Protein AF-A0A2A6B3I2-F1 (afdb_monomer_lite)

pLDDT: mean 70.68, std 16.68, range [32.5, 93.75]

Sequence (225 aa):
MNSSELSPRVFAAIVSFHHIGGAILLSLNLLVCFLIIFVHDARGKVYRKYLLSLQVSSMLMDILSNTYTPILLVNCRIIFSDSWLARYVEISVFGASVIILFLAVSNTLFLTVSNAYFACVYYRRSTVPIIVAWVKFKASYMFLRGSIPLIIGGGVSVVSSILMTVVSLHTGAHSLTILACSPSYRKAIQQFIPRMVNRIHLRFSGARVAQRKSIALFTHSIIQK

Structure (mmCIF, N/CA/C/O backbone):
data_AF-A0A2A6B3I2-F1
#
_entry.id   AF-A0A2A6B3I2-F1
#
loop_
_atom_site.group_PDB
_atom_site.id
_atom_site.type_symbol
_atom_site.label_atom_id
_atom_site.label_alt_id
_atom_site.label_comp_id
_atom_site.label_asym_id
_atom_site.label_entity_id
_atom_site.label_seq_id
_atom_site.pdbx_PDB_ins_code
_atom_site.Cartn_x
_atom_site.Cartn_y
_atom_site.Cartn_z
_atom_site.occupancy
_atom_site.B_iso_or_equiv
_atom_site.auth_seq_id
_atom_site.auth_comp_id
_atom_site.auth_asym_id
_atom_site.auth_atom_id
_atom_site.pdbx_PDB_model_num
ATOM 1 N N . MET A 1 1 ? 27.037 -3.342 -32.759 1.00 40.72 1 MET A N 1
ATOM 2 C CA . MET A 1 1 ? 25.636 -3.242 -32.299 1.00 40.72 1 MET A CA 1
ATOM 3 C C . MET A 1 1 ? 25.648 -3.399 -30.792 1.00 40.72 1 MET A C 1
ATOM 5 O O . MET A 1 1 ? 25.929 -4.490 -30.321 1.00 40.72 1 MET A O 1
ATOM 9 N N . ASN A 1 2 ? 25.446 -2.309 -30.050 1.00 50.28 2 ASN A N 1
ATOM 10 C CA . ASN A 1 2 ? 25.261 -2.381 -28.601 1.00 50.28 2 ASN A CA 1
ATOM 11 C C . ASN A 1 2 ? 23.822 -2.833 -28.373 1.00 50.28 2 ASN A C 1
ATOM 13 O O . ASN A 1 2 ? 22.902 -2.116 -28.764 1.00 50.28 2 ASN A O 1
ATOM 17 N N . SER A 1 3 ? 23.628 -4.036 -27.835 1.00 54.44 3 SER A N 1
ATOM 18 C CA . SER A 1 3 ? 22.294 -4.523 -27.507 1.00 54.44 3 SER A CA 1
ATOM 19 C C . SER A 1 3 ? 21.657 -3.570 -26.496 1.00 54.44 3 SER A C 1
ATOM 21 O O . SER A 1 3 ? 22.215 -3.278 -25.442 1.00 54.44 3 SER A O 1
ATOM 23 N N . SER A 1 4 ? 20.474 -3.067 -26.830 1.00 61.25 4 SER A N 1
ATOM 24 C CA . SER A 1 4 ? 19.610 -2.237 -25.982 1.00 61.25 4 SER A CA 1
ATOM 25 C C . SER A 1 4 ? 18.944 -3.041 -24.853 1.00 61.25 4 SER A C 1
ATOM 27 O O . SER A 1 4 ? 17.951 -2.610 -24.267 1.00 61.25 4 SER A O 1
ATOM 29 N N . GLU A 1 5 ? 19.480 -4.222 -24.541 1.00 72.19 5 GLU A N 1
ATOM 30 C CA . GLU A 1 5 ? 18.938 -5.111 -23.528 1.00 72.19 5 GLU A CA 1
ATOM 31 C C . GLU A 1 5 ? 19.255 -4.580 -22.129 1.00 72.19 5 GLU A C 1
ATOM 33 O O . GLU A 1 5 ? 20.390 -4.234 -21.791 1.00 72.19 5 GLU A O 1
ATOM 38 N N . LEU A 1 6 ? 18.220 -4.512 -21.293 1.00 66.62 6 LEU A N 1
ATOM 39 C CA . LEU A 1 6 ? 18.360 -4.132 -19.898 1.00 66.62 6 LEU A CA 1
ATOM 40 C C . LEU A 1 6 ? 19.234 -5.167 -19.179 1.00 66.62 6 LEU A C 1
ATOM 42 O O . LEU A 1 6 ? 18.980 -6.367 -19.259 1.00 66.62 6 LEU A O 1
ATOM 46 N N . SER A 1 7 ? 20.231 -4.698 -18.427 1.00 81.00 7 SER A N 1
ATOM 47 C CA . SER A 1 7 ? 21.063 -5.565 -17.586 1.00 81.00 7 SER A CA 1
ATOM 48 C C . SER A 1 7 ? 20.187 -6.506 -16.736 1.00 81.00 7 SER A C 1
ATOM 50 O O . SER A 1 7 ? 19.297 -6.018 -16.026 1.00 81.00 7 SER A O 1
ATOM 52 N N . PRO A 1 8 ? 20.457 -7.829 -16.719 1.00 82.56 8 PRO A N 1
ATOM 53 C CA . PRO A 1 8 ? 19.695 -8.794 -15.921 1.00 82.56 8 PRO A CA 1
ATOM 54 C C . PRO A 1 8 ? 19.602 -8.416 -14.437 1.00 82.56 8 PRO A C 1
ATOM 56 O O . PRO A 1 8 ? 18.602 -8.692 -13.776 1.00 82.56 8 PRO A O 1
ATOM 59 N N . ARG A 1 9 ? 20.626 -7.726 -13.912 1.00 80.06 9 ARG A N 1
ATOM 60 C CA . ARG A 1 9 ? 20.642 -7.225 -12.530 1.00 80.06 9 ARG A CA 1
ATOM 61 C C . ARG A 1 9 ? 19.596 -6.137 -12.298 1.00 80.06 9 ARG A C 1
ATOM 63 O O . ARG A 1 9 ? 18.929 -6.149 -11.269 1.00 80.06 9 ARG A O 1
ATOM 70 N N . VAL A 1 10 ? 19.445 -5.212 -13.247 1.00 75.62 10 VAL A N 1
ATOM 71 C CA . VAL A 1 10 ? 18.456 -4.127 -13.159 1.00 75.62 10 VAL A CA 1
ATOM 72 C C . VAL A 1 10 ? 17.045 -4.700 -13.262 1.00 75.62 10 VAL A C 1
ATOM 74 O O . VAL A 1 10 ? 16.181 -4.335 -12.469 1.00 75.62 10 VAL A O 1
ATOM 77 N N . PHE A 1 11 ? 16.829 -5.663 -14.161 1.00 78.12 11 PHE A N 1
ATOM 78 C CA . PHE A 1 11 ? 15.554 -6.372 -14.268 1.00 78.12 11 PHE A CA 1
ATOM 79 C C . PHE A 1 11 ? 15.173 -7.075 -12.956 1.00 78.12 11 PHE A C 1
ATOM 81 O O . PHE A 1 11 ? 14.082 -6.856 -12.427 1.00 78.12 11 PHE A O 1
ATOM 88 N N . ALA A 1 12 ? 16.092 -7.856 -12.377 1.00 79.62 12 ALA A N 1
ATOM 89 C CA . ALA A 1 12 ? 15.865 -8.541 -11.105 1.00 79.62 12 ALA A CA 1
ATOM 90 C C . ALA A 1 12 ? 15.573 -7.564 -9.952 1.00 79.62 12 ALA A C 1
ATOM 92 O O . ALA A 1 12 ? 14.716 -7.843 -9.109 1.00 79.62 12 ALA A O 1
ATOM 93 N N . ALA A 1 13 ? 16.240 -6.405 -9.927 1.00 74.38 13 ALA A N 1
ATOM 94 C CA . ALA A 1 13 ? 15.991 -5.361 -8.936 1.00 74.38 13 ALA A CA 1
ATOM 95 C C . ALA A 1 13 ? 14.584 -4.753 -9.070 1.00 74.38 13 ALA A C 1
ATOM 97 O O . ALA A 1 13 ? 13.894 -4.611 -8.062 1.00 74.38 13 ALA A O 1
ATOM 98 N N . ILE A 1 14 ? 14.131 -4.455 -10.294 1.00 74.44 14 ILE A N 1
ATOM 99 C CA . ILE A 1 14 ? 12.780 -3.930 -10.559 1.00 74.44 14 ILE A CA 1
ATOM 100 C C . ILE A 1 14 ? 11.713 -4.941 -10.125 1.00 74.44 14 ILE A C 1
ATOM 102 O O . ILE A 1 14 ? 10.771 -4.586 -9.416 1.00 74.44 14 ILE A O 1
ATOM 106 N N . VAL A 1 15 ? 11.881 -6.213 -10.496 1.00 78.31 15 VAL A N 1
ATOM 107 C CA . VAL A 1 15 ? 10.961 -7.295 -10.111 1.00 78.31 15 VAL A CA 1
ATOM 108 C C . VAL A 1 15 ? 10.909 -7.452 -8.588 1.00 78.31 15 VAL A C 1
ATOM 110 O O . VAL A 1 15 ? 9.825 -7.496 -8.005 1.00 78.31 15 VAL A O 1
ATOM 113 N N . SER A 1 16 ? 12.067 -7.461 -7.924 1.00 78.38 16 SER A N 1
ATOM 114 C CA . SER A 1 16 ? 12.148 -7.565 -6.461 1.00 78.38 16 SER A CA 1
ATOM 115 C C . SER A 1 16 ? 11.493 -6.371 -5.766 1.00 78.38 16 SER A C 1
ATOM 117 O O . SER A 1 16 ? 10.746 -6.555 -4.806 1.00 78.38 16 SER A O 1
ATOM 119 N N . PHE A 1 17 ? 11.721 -5.154 -6.269 1.00 77.31 17 PHE A N 1
ATOM 120 C CA . PHE A 1 17 ? 11.098 -3.938 -5.751 1.00 77.31 17 PHE A CA 1
ATOM 121 C C . PHE A 1 17 ? 9.569 -4.004 -5.842 1.00 77.31 17 PHE A C 1
ATOM 123 O O . PHE A 1 17 ? 8.892 -3.741 -4.848 1.00 77.31 17 PHE A O 1
ATOM 130 N N . HIS A 1 18 ? 9.020 -4.423 -6.988 1.00 76.69 18 HIS A N 1
ATOM 131 C CA . HIS A 1 18 ? 7.573 -4.573 -7.158 1.00 76.69 18 HIS A CA 1
ATOM 132 C C . HIS A 1 18 ? 6.979 -5.638 -6.232 1.00 76.69 18 HIS A C 1
ATOM 134 O O . HIS A 1 18 ? 5.952 -5.387 -5.604 1.00 76.69 18 HIS A O 1
ATOM 140 N N . HIS A 1 19 ? 7.627 -6.796 -6.080 1.00 81.94 19 HIS A N 1
ATOM 141 C CA . HIS A 1 19 ? 7.134 -7.838 -5.176 1.00 81.94 19 HIS A CA 1
ATOM 142 C C . HIS A 1 19 ? 7.162 -7.407 -3.709 1.00 81.94 19 HIS A C 1
ATOM 144 O O . HIS A 1 19 ? 6.168 -7.577 -3.005 1.00 81.94 19 HIS A O 1
ATOM 150 N N . ILE A 1 20 ? 8.274 -6.830 -3.246 1.00 81.62 20 ILE A N 1
ATOM 151 C CA . ILE A 1 20 ? 8.419 -6.396 -1.851 1.00 81.62 20 ILE A CA 1
ATOM 152 C C . ILE A 1 20 ? 7.471 -5.226 -1.564 1.00 81.62 20 ILE A C 1
ATOM 154 O O . ILE A 1 20 ? 6.722 -5.269 -0.588 1.00 81.62 20 ILE A O 1
ATOM 158 N N . GLY A 1 21 ? 7.459 -4.204 -2.425 1.00 80.25 21 GLY A N 1
ATOM 159 C CA . GLY A 1 21 ? 6.590 -3.036 -2.281 1.00 80.25 21 GLY A CA 1
ATOM 160 C C . GLY A 1 21 ? 5.108 -3.407 -2.326 1.00 80.25 21 GLY A C 1
ATOM 161 O O . GLY A 1 21 ? 4.351 -3.030 -1.430 1.00 80.25 21 GLY A O 1
ATOM 162 N N . GLY A 1 22 ? 4.709 -4.219 -3.308 1.00 81.81 22 GLY A N 1
ATOM 163 C CA . GLY A 1 22 ? 3.345 -4.727 -3.432 1.00 81.81 22 GLY A CA 1
ATOM 164 C C . GLY A 1 22 ? 2.914 -5.547 -2.214 1.00 81.81 22 GLY A C 1
ATOM 165 O O . GLY A 1 22 ? 1.826 -5.329 -1.684 1.00 81.81 22 GLY A O 1
ATOM 166 N N . ALA A 1 23 ? 3.778 -6.429 -1.697 1.00 84.44 23 ALA A N 1
ATOM 167 C CA . ALA A 1 23 ? 3.482 -7.228 -0.506 1.00 84.44 23 ALA A CA 1
ATOM 168 C C . ALA A 1 23 ? 3.314 -6.371 0.761 1.00 84.44 23 ALA A C 1
ATOM 170 O O . ALA A 1 23 ? 2.399 -6.614 1.555 1.00 84.44 23 ALA A O 1
ATOM 171 N N . ILE A 1 24 ? 4.163 -5.354 0.951 1.00 82.12 24 ILE A N 1
ATOM 172 C CA . ILE A 1 24 ? 4.064 -4.422 2.085 1.00 82.12 24 ILE A CA 1
ATOM 173 C C . ILE A 1 24 ? 2.746 -3.643 2.021 1.00 82.12 24 ILE A C 1
ATOM 175 O O . ILE A 1 24 ? 2.021 -3.576 3.016 1.00 82.12 24 ILE A O 1
ATOM 179 N N . LEU A 1 25 ? 2.409 -3.082 0.857 1.00 82.69 25 LEU A N 1
ATOM 180 C CA . LEU A 1 25 ? 1.197 -2.280 0.680 1.00 82.69 25 LEU A CA 1
ATOM 181 C C . LEU A 1 25 ? -0.069 -3.128 0.811 1.00 82.69 25 LEU A C 1
ATOM 183 O O . LEU A 1 25 ? -0.988 -2.742 1.533 1.00 82.69 25 LEU A O 1
ATOM 187 N N . LEU A 1 26 ? -0.084 -4.335 0.239 1.00 85.88 26 LEU A N 1
ATOM 188 C CA . LEU A 1 26 ? -1.167 -5.297 0.437 1.00 85.88 26 LEU A CA 1
ATOM 189 C C . LEU A 1 26 ? -1.357 -5.632 1.923 1.00 85.88 26 LEU A C 1
ATOM 191 O O . LEU A 1 26 ? -2.486 -5.636 2.413 1.00 85.88 26 LEU A O 1
ATOM 195 N N . SER A 1 27 ? -0.264 -5.857 2.657 1.00 86.75 27 SER A N 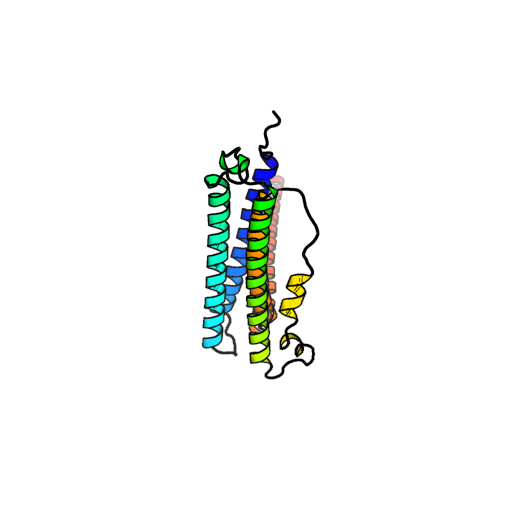1
ATOM 196 C CA . SER A 1 27 ? -0.307 -6.147 4.097 1.00 86.75 27 SER A CA 1
ATOM 197 C C . SER A 1 27 ? -0.877 -4.978 4.905 1.00 86.75 27 SER A C 1
ATOM 199 O O . SER A 1 27 ? -1.709 -5.183 5.791 1.00 86.75 27 SER A O 1
ATOM 201 N N . LEU A 1 28 ? -0.480 -3.742 4.582 1.00 85.38 28 LEU A N 1
ATOM 202 C CA . LEU A 1 28 ? -1.035 -2.534 5.198 1.00 85.38 28 LEU A CA 1
ATOM 203 C C . LEU A 1 28 ? -2.528 -2.384 4.896 1.00 85.38 28 LEU A C 1
ATOM 205 O O . LEU A 1 28 ? -3.314 -2.120 5.806 1.00 85.38 28 LEU A O 1
ATOM 209 N N . ASN A 1 29 ? -2.940 -2.601 3.648 1.00 86.56 29 ASN A N 1
ATOM 210 C CA . ASN A 1 29 ? -4.343 -2.510 3.270 1.00 86.56 29 ASN A CA 1
ATOM 211 C C . ASN A 1 29 ? -5.204 -3.583 3.948 1.00 86.56 29 ASN A C 1
ATOM 213 O O . ASN A 1 29 ? -6.309 -3.279 4.400 1.00 86.56 29 ASN A O 1
ATOM 217 N N . LEU A 1 30 ? -4.694 -4.813 4.066 1.00 91.44 30 LEU A N 1
ATOM 218 C CA . LEU A 1 30 ? -5.339 -5.890 4.817 1.00 91.44 30 LEU A CA 1
ATOM 219 C C . LEU A 1 30 ? -5.495 -5.515 6.290 1.00 91.44 30 LEU A C 1
ATOM 221 O O . LEU A 1 30 ? -6.574 -5.685 6.854 1.00 91.44 30 LEU A O 1
ATOM 225 N N . LEU A 1 31 ? -4.453 -4.952 6.906 1.00 89.88 31 LEU A N 1
ATOM 226 C CA . LEU A 1 31 ? -4.510 -4.480 8.286 1.00 89.88 31 LEU A CA 1
ATOM 227 C C . LEU A 1 31 ? -5.593 -3.408 8.473 1.00 89.88 31 LEU A C 1
ATOM 229 O O . LEU A 1 31 ? -6.380 -3.497 9.415 1.00 89.88 31 LEU A O 1
ATOM 233 N N . VAL A 1 32 ? -5.669 -2.417 7.578 1.00 89.94 32 VAL A N 1
ATOM 234 C CA . VAL A 1 32 ? -6.723 -1.389 7.621 1.00 89.94 32 VAL A CA 1
ATOM 235 C C . VAL A 1 32 ? -8.105 -2.014 7.450 1.00 89.94 32 VAL A C 1
ATOM 237 O O . VAL A 1 32 ? -9.017 -1.681 8.206 1.00 89.94 32 VAL A O 1
ATOM 240 N N . CYS A 1 33 ? -8.257 -2.965 6.529 1.00 93.06 33 CYS A N 1
ATOM 241 C CA . CYS A 1 33 ? -9.501 -3.702 6.326 1.00 93.06 33 CYS A CA 1
ATOM 242 C C . CYS A 1 33 ? -9.936 -4.437 7.608 1.00 93.06 33 CYS A C 1
ATOM 244 O O . CYS A 1 33 ? -11.064 -4.265 8.078 1.00 93.06 33 CYS A O 1
ATOM 246 N N . PHE A 1 34 ? -9.017 -5.158 8.256 1.00 92.44 34 PHE A N 1
ATOM 247 C CA . PHE A 1 34 ? -9.275 -5.818 9.536 1.00 92.44 34 PHE A CA 1
ATOM 248 C C . PHE A 1 34 ? -9.642 -4.832 10.644 1.00 92.44 34 PHE A C 1
ATOM 250 O O . PHE A 1 34 ? -10.574 -5.090 11.405 1.00 92.44 34 PHE A O 1
ATOM 257 N N . LEU A 1 35 ? -8.967 -3.683 10.726 1.00 90.88 35 LEU A N 1
ATOM 258 C CA . LEU A 1 35 ? -9.312 -2.642 11.693 1.00 90.88 35 LEU A CA 1
ATOM 259 C C . LEU A 1 35 ? -10.723 -2.097 11.449 1.00 90.88 35 LEU A C 1
ATOM 261 O O . LEU A 1 35 ? -11.482 -1.952 12.403 1.00 90.88 35 LEU A O 1
ATOM 265 N N . ILE A 1 36 ? -11.114 -1.869 10.192 1.00 91.44 36 ILE A N 1
ATOM 266 C CA . ILE A 1 36 ? -12.471 -1.427 9.845 1.00 91.44 36 ILE A CA 1
ATOM 267 C C . ILE A 1 36 ? -13.516 -2.487 10.231 1.00 91.44 36 ILE A C 1
ATOM 269 O O . ILE A 1 36 ? -14.605 -2.122 10.683 1.00 91.44 36 ILE A O 1
ATOM 273 N N . ILE A 1 37 ? -13.216 -3.783 10.080 1.00 93.75 37 ILE A N 1
ATOM 274 C CA . ILE A 1 37 ? -14.135 -4.897 10.385 1.00 93.75 37 ILE A CA 1
ATOM 275 C C . ILE A 1 37 ? -14.262 -5.149 11.895 1.00 93.75 37 ILE A C 1
ATOM 277 O O . ILE A 1 37 ? -15.379 -5.318 12.392 1.00 93.75 37 ILE A O 1
ATOM 281 N N . PHE A 1 38 ? -13.155 -5.151 12.635 1.00 92.50 38 PHE A N 1
ATOM 282 C CA . PHE A 1 38 ? -13.145 -5.571 14.039 1.00 92.50 38 PHE A CA 1
ATOM 283 C C . PHE A 1 38 ? -13.264 -4.422 15.039 1.00 92.50 38 PHE A C 1
ATOM 285 O O . PHE A 1 38 ? -13.780 -4.626 16.137 1.00 92.50 38 PHE A O 1
ATOM 292 N N . VAL A 1 39 ? -12.817 -3.212 14.696 1.00 91.06 39 VAL A N 1
ATOM 293 C CA . VAL A 1 39 ? -12.888 -2.080 15.624 1.00 91.06 39 VAL A CA 1
ATOM 294 C C . VAL A 1 39 ? -14.243 -1.400 15.499 1.00 91.06 39 VAL A C 1
ATOM 296 O O . VAL A 1 39 ? -14.641 -0.916 14.438 1.00 91.06 39 VAL A O 1
ATOM 299 N N . HIS A 1 40 ? -14.958 -1.337 16.619 1.00 88.94 40 HIS A N 1
ATOM 300 C CA . HIS A 1 40 ? -16.200 -0.589 16.703 1.00 88.94 40 HIS A CA 1
ATOM 301 C C . HIS A 1 40 ? -15.922 0.921 16.578 1.00 88.94 40 HIS A C 1
ATOM 303 O O . HIS A 1 40 ? -15.196 1.504 17.385 1.00 88.94 40 HIS A O 1
ATOM 309 N N . ASP A 1 41 ? -16.514 1.567 15.572 1.00 85.81 41 ASP A N 1
ATOM 310 C CA . ASP A 1 41 ? -16.462 3.020 15.382 1.00 85.81 41 ASP A CA 1
ATOM 311 C C . ASP A 1 41 ? -17.782 3.648 15.854 1.00 85.81 41 ASP A C 1
ATOM 313 O O . ASP A 1 41 ? -18.863 3.221 15.445 1.00 85.81 41 ASP A O 1
ATOM 317 N N . ALA A 1 42 ? -17.695 4.674 16.704 1.00 86.81 42 ALA A N 1
ATOM 318 C CA . ALA A 1 42 ? -18.853 5.395 17.232 1.00 86.81 42 ALA A CA 1
ATOM 319 C C . ALA A 1 42 ? -19.639 6.147 16.140 1.00 86.81 42 ALA A C 1
ATOM 321 O O . ALA A 1 42 ? -20.807 6.461 16.334 1.00 86.81 42 ALA A O 1
ATOM 322 N N . ARG A 1 43 ? -19.029 6.398 14.973 1.00 82.88 43 ARG A N 1
ATOM 323 C CA . ARG A 1 43 ? -19.661 7.072 13.823 1.00 82.88 43 ARG A CA 1
ATOM 324 C C . ARG A 1 43 ? -20.707 6.218 13.090 1.00 82.88 43 ARG A C 1
ATOM 326 O O . ARG A 1 43 ? -21.346 6.706 12.163 1.00 82.88 43 ARG A O 1
ATOM 333 N N . GLY A 1 44 ? -20.892 4.960 13.494 1.00 88.75 44 GLY A N 1
ATOM 334 C CA . GLY A 1 44 ? -21.983 4.100 13.036 1.00 88.75 44 GLY A CA 1
ATOM 335 C C . GLY A 1 44 ? -21.612 3.094 11.941 1.00 88.75 44 GLY A C 1
ATOM 336 O O . GLY A 1 44 ? -20.544 3.132 11.324 1.00 88.75 44 GLY A O 1
ATOM 337 N N . LYS A 1 45 ? -22.530 2.148 11.697 1.00 87.44 45 LYS A N 1
ATOM 338 C CA . LYS A 1 45 ? -22.333 1.014 10.772 1.00 87.44 45 LYS A CA 1
ATOM 339 C C . LYS A 1 45 ? -22.262 1.441 9.299 1.00 87.44 45 LYS A C 1
ATOM 341 O O . LYS A 1 45 ? -21.543 0.813 8.529 1.00 87.44 45 LYS A O 1
ATOM 346 N N . VAL A 1 46 ? -22.978 2.499 8.910 1.00 81.38 46 VAL A N 1
ATOM 347 C CA . VAL A 1 46 ? -23.028 2.984 7.515 1.00 81.38 46 VAL A CA 1
ATOM 348 C C . VAL A 1 46 ? -21.671 3.537 7.077 1.00 81.38 46 VAL A C 1
ATOM 350 O O . VAL A 1 46 ? -21.143 3.124 6.048 1.00 81.38 46 VAL A O 1
ATOM 353 N N . TYR A 1 47 ? -21.052 4.383 7.905 1.00 81.81 47 TYR A N 1
ATOM 354 C CA . TYR A 1 47 ? -19.721 4.931 7.636 1.00 81.81 47 TYR A CA 1
ATOM 355 C C . TYR A 1 47 ? -18.654 3.831 7.515 1.00 81.81 47 TYR A C 1
ATOM 357 O O . TYR A 1 47 ? -17.794 3.882 6.639 1.00 81.81 47 TYR A O 1
ATOM 365 N N . ARG A 1 48 ? -18.748 2.780 8.340 1.00 86.69 48 ARG A N 1
ATOM 366 C CA . ARG A 1 48 ? -17.854 1.616 8.248 1.00 86.69 48 ARG A CA 1
ATOM 367 C C . ARG A 1 48 ? -18.024 0.838 6.945 1.00 86.69 48 ARG A C 1
ATOM 369 O O . ARG A 1 48 ? -17.018 0.449 6.366 1.00 86.69 48 ARG A O 1
ATOM 376 N N . LYS A 1 49 ? -19.258 0.638 6.464 1.00 81.50 49 LYS A N 1
ATOM 377 C CA . LYS A 1 49 ? -19.509 -0.002 5.158 1.00 81.50 49 LYS A CA 1
ATOM 378 C C . LYS A 1 49 ? -18.893 0.802 4.013 1.00 81.50 49 LYS A C 1
ATOM 380 O O . LYS A 1 49 ? -18.258 0.212 3.147 1.00 81.50 49 LYS A O 1
ATOM 385 N N . TYR A 1 50 ? -19.024 2.131 4.048 1.00 83.19 50 TYR A N 1
ATOM 386 C CA . TYR A 1 50 ? -18.380 3.018 3.077 1.00 83.19 50 TYR A CA 1
ATOM 387 C C . TYR A 1 50 ? -16.851 2.875 3.101 1.00 83.19 50 TYR A C 1
ATOM 389 O O . TYR A 1 50 ? -16.247 2.605 2.066 1.00 83.19 50 TYR A O 1
ATOM 397 N N . LEU A 1 51 ? -16.230 2.975 4.284 1.00 83.62 51 LEU A N 1
ATOM 398 C CA . LEU A 1 51 ? -14.780 2.807 4.423 1.00 83.62 51 LEU A CA 1
ATOM 399 C C . LEU A 1 51 ? -14.306 1.426 3.964 1.00 83.62 51 LEU A C 1
ATOM 401 O O . LEU A 1 51 ? -13.272 1.326 3.314 1.00 83.62 51 LEU A O 1
ATOM 405 N N . LEU A 1 52 ? -15.061 0.372 4.279 1.00 87.00 52 LEU A N 1
ATOM 406 C CA . LEU A 1 52 ? -14.738 -0.987 3.858 1.00 87.00 52 LEU A CA 1
ATOM 407 C C . LEU A 1 52 ? -14.806 -1.129 2.334 1.00 87.00 52 LEU A C 1
ATOM 409 O O . LEU A 1 52 ? -13.883 -1.669 1.740 1.00 87.00 52 LEU A O 1
ATOM 413 N N . SER A 1 53 ? -15.857 -0.606 1.698 1.00 78.62 53 SER A N 1
ATOM 414 C CA . SER A 1 53 ? -15.997 -0.616 0.236 1.00 78.62 53 SER A CA 1
ATOM 415 C C . SER A 1 53 ? -14.847 0.121 -0.448 1.00 78.62 53 SER A C 1
ATOM 417 O O . SER A 1 53 ? -14.302 -0.355 -1.444 1.00 78.62 53 SER A O 1
ATOM 419 N N . LEU A 1 54 ? -14.461 1.273 0.103 1.00 79.00 54 LEU A N 1
ATOM 420 C CA . LEU A 1 54 ? -13.352 2.076 -0.398 1.00 79.00 54 LEU A CA 1
ATOM 421 C C . LEU A 1 54 ? -12.019 1.330 -0.254 1.00 79.00 54 LEU A C 1
ATOM 423 O O . LEU A 1 54 ? -11.241 1.266 -1.202 1.00 79.00 54 LEU A O 1
ATOM 427 N N . GLN A 1 55 ? -11.798 0.688 0.895 1.00 87.62 55 GLN A N 1
ATOM 428 C CA . GLN A 1 55 ? -10.607 -0.114 1.154 1.00 87.62 55 GLN A CA 1
ATOM 429 C C . GLN A 1 55 ? -10.513 -1.331 0.225 1.00 87.62 55 GLN A C 1
ATOM 431 O O . GLN A 1 55 ? -9.455 -1.586 -0.343 1.00 87.62 55 GLN A O 1
ATOM 436 N N . VAL A 1 56 ? -11.616 -2.061 0.032 1.00 83.50 56 VAL A N 1
ATOM 437 C CA . VAL A 1 56 ? -11.681 -3.225 -0.868 1.00 83.50 56 VAL A CA 1
ATOM 438 C C . VAL A 1 56 ? -11.424 -2.813 -2.314 1.00 83.50 56 VAL A C 1
ATOM 440 O O . VAL A 1 56 ? -10.643 -3.467 -2.999 1.00 83.50 56 VAL A O 1
ATOM 443 N N . SER A 1 57 ? -12.021 -1.708 -2.767 1.00 76.06 57 SER A N 1
ATOM 444 C CA . SER A 1 57 ? -11.787 -1.185 -4.120 1.00 76.06 57 SER A CA 1
ATOM 445 C C . SER A 1 57 ? -10.313 -0.831 -4.319 1.00 76.06 57 SER A C 1
ATOM 447 O O . SER A 1 57 ? -9.720 -1.173 -5.338 1.00 76.06 57 SER A O 1
ATOM 449 N N . SER A 1 58 ? -9.695 -0.215 -3.310 1.00 79.25 58 SER A N 1
ATOM 450 C CA . SER A 1 58 ? -8.276 0.124 -3.352 1.00 79.25 58 SER A CA 1
ATOM 451 C C . SER A 1 58 ? -7.374 -1.113 -3.365 1.00 79.25 58 SER A C 1
ATOM 453 O O . SER A 1 58 ? -6.408 -1.159 -4.119 1.00 79.25 58 SER A O 1
ATOM 455 N N . MET A 1 59 ? -7.707 -2.145 -2.587 1.00 84.62 59 MET A N 1
ATOM 456 C CA . MET A 1 59 ? -6.990 -3.423 -2.614 1.00 84.62 59 MET A CA 1
ATOM 457 C C . MET A 1 59 ? -7.104 -4.127 -3.963 1.00 84.62 59 MET A C 1
ATOM 459 O O . MET A 1 59 ? -6.127 -4.699 -4.437 1.00 84.62 59 MET A O 1
ATOM 463 N N . LEU A 1 60 ? -8.287 -4.099 -4.578 1.00 79.69 60 LEU A N 1
ATOM 464 C CA . LEU A 1 60 ? -8.492 -4.684 -5.896 1.00 79.69 60 LEU A CA 1
ATOM 465 C C . LEU A 1 60 ? -7.633 -3.968 -6.942 1.00 79.69 60 LEU A C 1
ATOM 467 O O . LEU A 1 60 ? -6.989 -4.632 -7.748 1.00 79.69 60 LEU A O 1
ATOM 471 N N . MET A 1 61 ? -7.562 -2.636 -6.886 1.00 76.94 61 MET A N 1
ATOM 472 C CA . MET A 1 61 ? -6.686 -1.857 -7.763 1.00 76.94 61 MET A CA 1
ATOM 473 C C . MET A 1 61 ? -5.206 -2.174 -7.549 1.00 76.94 61 MET A C 1
ATOM 475 O O . MET A 1 61 ? -4.483 -2.307 -8.535 1.00 76.94 61 MET A O 1
ATOM 479 N N . ASP A 1 62 ? -4.760 -2.362 -6.306 1.00 79.12 62 ASP A N 1
ATOM 480 C CA . ASP A 1 62 ? -3.385 -2.784 -6.012 1.00 79.12 62 ASP A CA 1
ATOM 481 C C . ASP A 1 62 ? -3.090 -4.186 -6.558 1.00 79.12 62 ASP A C 1
ATOM 483 O O . ASP A 1 62 ? -2.032 -4.408 -7.147 1.00 79.12 62 ASP A O 1
ATOM 487 N N . ILE A 1 63 ? -4.013 -5.142 -6.399 1.00 81.00 63 ILE A N 1
ATOM 488 C CA . ILE A 1 63 ? -3.859 -6.502 -6.936 1.00 81.00 63 ILE A CA 1
ATOM 489 C C . ILE A 1 63 ? -3.794 -6.452 -8.461 1.00 81.00 63 ILE A C 1
ATOM 491 O O . ILE A 1 63 ? -2.853 -6.982 -9.044 1.00 81.00 63 ILE A O 1
ATOM 495 N N . LEU A 1 64 ? -4.744 -5.771 -9.106 1.00 76.12 64 LEU A N 1
ATOM 496 C CA . LEU A 1 64 ? -4.767 -5.625 -10.559 1.00 76.12 64 LEU A CA 1
ATOM 497 C C . LEU A 1 64 ? -3.481 -4.965 -11.058 1.00 76.12 64 LEU A C 1
ATOM 499 O O . LEU A 1 64 ? -2.840 -5.497 -11.957 1.00 76.12 64 LEU A O 1
ATOM 503 N N . SER A 1 65 ? -3.047 -3.870 -10.437 1.00 74.19 65 SER A N 1
ATOM 504 C CA . SER A 1 65 ? -1.812 -3.174 -10.812 1.00 74.19 65 SER A CA 1
ATOM 505 C C . SER A 1 65 ? -0.597 -4.093 -10.686 1.00 74.19 65 SER A C 1
ATOM 507 O O . SER A 1 65 ? 0.171 -4.233 -11.637 1.00 74.19 65 SER A O 1
ATOM 509 N N . ASN A 1 66 ? -0.448 -4.798 -9.563 1.00 74.88 66 ASN A N 1
ATOM 510 C CA . ASN A 1 66 ? 0.687 -5.696 -9.338 1.00 74.88 66 ASN A CA 1
ATOM 511 C C . ASN A 1 66 ? 0.663 -6.942 -10.236 1.00 74.88 66 ASN A C 1
ATOM 513 O O . ASN A 1 66 ? 1.724 -7.407 -10.642 1.00 74.88 66 ASN A O 1
ATOM 517 N N . THR A 1 67 ? -0.513 -7.475 -10.581 1.00 75.38 67 THR A N 1
ATOM 518 C CA . THR A 1 67 ? -0.644 -8.622 -11.493 1.00 75.38 67 THR A CA 1
ATOM 519 C C . THR A 1 67 ? -0.432 -8.217 -12.951 1.00 75.38 67 THR A C 1
ATOM 521 O O . THR A 1 67 ? 0.261 -8.920 -13.684 1.00 75.38 67 THR A O 1
ATOM 524 N N . TYR A 1 68 ? -0.980 -7.079 -13.386 1.00 71.19 68 TYR A N 1
ATOM 525 C CA . TYR A 1 68 ? -0.887 -6.640 -14.780 1.00 71.19 68 TYR A CA 1
ATOM 526 C C . TYR A 1 68 ? 0.463 -6.016 -15.131 1.00 71.19 68 TYR A C 1
ATOM 528 O O . TYR A 1 68 ? 0.892 -6.151 -16.271 1.00 71.19 68 TYR A O 1
ATOM 536 N N . THR A 1 69 ? 1.165 -5.383 -14.186 1.00 70.69 69 THR A N 1
ATOM 537 C CA . THR A 1 69 ? 2.487 -4.778 -14.443 1.00 70.69 69 THR A CA 1
ATOM 538 C C . THR A 1 69 ? 3.485 -5.755 -15.081 1.00 70.69 69 THR A C 1
ATOM 540 O O . THR A 1 69 ? 3.995 -5.444 -16.157 1.00 70.69 69 THR A O 1
ATOM 543 N N . PRO A 1 70 ? 3.758 -6.947 -14.515 1.00 63.97 70 PRO A N 1
ATOM 544 C CA . PRO A 1 70 ? 4.677 -7.902 -15.129 1.00 63.97 70 PRO A CA 1
ATOM 545 C C . PRO A 1 70 ? 4.131 -8.477 -16.441 1.00 63.97 70 PRO A C 1
ATOM 547 O O . PRO A 1 70 ? 4.900 -8.673 -17.376 1.00 63.97 70 PRO A O 1
ATOM 550 N N . ILE A 1 71 ? 2.815 -8.696 -16.553 1.00 65.81 71 ILE A N 1
ATOM 551 C CA . ILE A 1 71 ? 2.185 -9.191 -17.788 1.00 65.81 71 ILE A CA 1
ATOM 552 C C . ILE A 1 71 ? 2.376 -8.186 -18.927 1.00 65.81 71 ILE A C 1
ATOM 554 O O . ILE A 1 71 ? 2.738 -8.592 -20.028 1.00 65.81 71 ILE A O 1
ATOM 558 N N . LEU A 1 72 ? 2.181 -6.892 -18.663 1.00 62.94 72 LEU A N 1
ATOM 559 C CA . LEU A 1 72 ? 2.427 -5.813 -19.619 1.00 62.94 72 LEU A CA 1
ATOM 560 C C . LEU A 1 72 ? 3.919 -5.694 -19.942 1.00 62.94 72 LEU A C 1
ATOM 562 O O . LEU A 1 72 ? 4.279 -5.593 -21.111 1.00 62.94 72 LEU A O 1
ATOM 566 N N . LEU A 1 73 ? 4.801 -5.781 -18.941 1.00 64.62 73 LEU A N 1
ATOM 567 C CA . LEU A 1 73 ? 6.251 -5.743 -19.157 1.00 64.62 73 LEU A CA 1
ATOM 568 C C . LEU A 1 73 ? 6.740 -6.898 -20.049 1.00 64.62 73 LEU A C 1
ATOM 570 O O . LEU A 1 73 ? 7.573 -6.674 -20.926 1.00 64.62 73 LEU A O 1
ATOM 574 N N . VAL A 1 74 ? 6.210 -8.110 -19.858 1.00 59.75 74 VAL A N 1
ATOM 575 C CA . VAL A 1 74 ? 6.623 -9.316 -20.596 1.00 59.75 74 VAL A CA 1
ATOM 576 C C . VAL A 1 74 ? 5.967 -9.401 -21.975 1.00 59.75 74 VAL A C 1
ATOM 578 O O . VAL A 1 74 ? 6.663 -9.626 -22.964 1.00 59.75 74 VAL A O 1
ATOM 581 N N . ASN A 1 75 ? 4.645 -9.219 -22.065 1.00 60.34 75 ASN A N 1
ATOM 582 C CA . ASN A 1 75 ? 3.909 -9.431 -23.316 1.00 60.34 75 ASN A CA 1
ATOM 583 C C . ASN A 1 75 ? 4.001 -8.251 -24.262 1.00 60.34 75 ASN A C 1
ATOM 585 O O . ASN A 1 75 ? 4.055 -8.455 -25.472 1.00 60.34 75 ASN A O 1
ATOM 589 N N . CYS A 1 76 ? 4.012 -7.018 -23.749 1.00 56.59 76 CYS A N 1
ATOM 590 C CA . CYS A 1 76 ? 4.017 -5.899 -24.666 1.00 56.59 76 CYS A CA 1
ATOM 591 C C . CYS A 1 76 ? 5.342 -5.834 -25.420 1.00 56.59 76 CYS A C 1
ATOM 593 O O . CYS A 1 76 ? 5.312 -5.414 -26.565 1.00 56.59 76 CYS A O 1
ATOM 595 N N . ARG A 1 77 ? 6.504 -6.201 -24.846 1.00 55.81 77 ARG A N 1
ATOM 596 C CA . ARG A 1 77 ? 7.840 -5.944 -25.449 1.00 55.81 77 ARG A CA 1
ATOM 597 C C . ARG A 1 77 ? 8.054 -4.490 -25.941 1.00 55.81 77 ARG A C 1
ATOM 599 O O . ARG A 1 77 ? 9.143 -4.162 -26.397 1.00 55.81 77 ARG A O 1
ATOM 606 N N . ILE A 1 78 ? 7.064 -3.602 -25.784 1.00 49.09 78 ILE A N 1
ATOM 607 C CA . ILE A 1 78 ? 6.978 -2.218 -26.268 1.00 49.09 78 ILE A CA 1
ATOM 608 C C . ILE A 1 78 ? 8.092 -1.368 -25.658 1.00 49.09 78 ILE A C 1
ATOM 610 O O . ILE A 1 78 ? 8.471 -0.341 -26.203 1.00 49.09 78 ILE A O 1
ATOM 614 N N . ILE A 1 79 ? 8.643 -1.816 -24.534 1.00 51.62 79 ILE A N 1
ATOM 615 C CA . ILE A 1 79 ? 9.675 -1.097 -23.805 1.00 51.62 79 ILE A CA 1
ATOM 616 C C . ILE A 1 79 ? 11.091 -1.552 -24.223 1.00 51.62 79 ILE A C 1
ATOM 618 O O . ILE A 1 79 ? 12.036 -0.803 -24.000 1.00 51.62 79 ILE A O 1
ATOM 622 N N . PHE A 1 80 ? 11.258 -2.720 -24.869 1.00 50.53 80 PHE A N 1
ATOM 623 C CA . PHE A 1 80 ? 12.589 -3.311 -25.114 1.00 50.53 80 PHE A CA 1
ATOM 624 C C . PHE A 1 80 ? 12.807 -3.988 -26.479 1.00 50.53 80 PHE A C 1
ATOM 626 O O . PHE A 1 80 ? 13.898 -4.487 -26.729 1.00 50.53 80 PHE A O 1
ATOM 633 N N . SER A 1 81 ? 11.820 -4.028 -27.373 1.00 44.56 81 SER A N 1
ATOM 634 C CA . SER A 1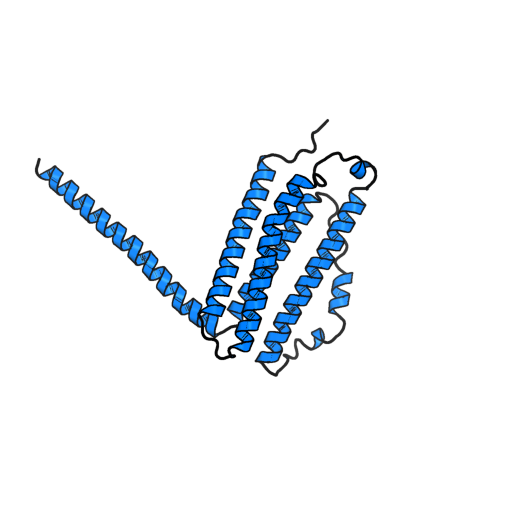 81 ? 11.981 -4.633 -28.702 1.00 44.56 81 SER A CA 1
ATOM 635 C C . SER A 1 81 ? 12.120 -3.565 -29.780 1.00 44.56 81 SER A C 1
ATOM 637 O O . SER A 1 81 ? 11.297 -2.650 -29.835 1.00 44.56 81 SER A O 1
ATOM 639 N N . ASP A 1 82 ? 13.078 -3.766 -30.695 1.00 52.56 82 ASP A N 1
ATOM 640 C CA . ASP A 1 82 ? 13.157 -3.166 -32.041 1.00 52.56 82 ASP A CA 1
ATOM 641 C C . ASP A 1 82 ? 11.909 -3.555 -32.863 1.00 52.56 82 ASP A C 1
ATOM 643 O O . ASP A 1 82 ? 11.946 -4.318 -33.826 1.00 52.56 82 ASP A O 1
ATOM 647 N N . SER A 1 83 ? 10.733 -3.122 -32.418 1.00 51.75 83 SER A N 1
ATOM 648 C CA . SER A 1 83 ? 9.487 -3.331 -33.140 1.00 51.75 83 SER A CA 1
ATOM 649 C C . SER A 1 83 ? 9.451 -2.389 -34.341 1.00 51.75 83 SER A C 1
ATOM 651 O O . SER A 1 83 ? 9.925 -1.257 -34.272 1.00 51.75 83 SER A O 1
ATOM 653 N N . TRP A 1 84 ? 8.861 -2.832 -35.452 1.00 56.03 84 TRP A N 1
ATOM 654 C CA . TRP A 1 84 ? 8.684 -2.001 -36.650 1.00 56.03 84 TRP A CA 1
ATOM 655 C C . TRP A 1 84 ? 7.987 -0.666 -36.322 1.00 56.03 84 TRP A C 1
ATOM 657 O O . TRP A 1 84 ? 8.371 0.373 -36.847 1.00 56.03 84 TRP A O 1
ATOM 667 N N . LEU A 1 85 ? 7.063 -0.670 -35.352 1.00 49.12 85 LEU A N 1
ATOM 668 C CA . LEU A 1 85 ? 6.386 0.522 -34.834 1.00 49.12 85 LEU A CA 1
ATOM 669 C C . LEU A 1 85 ? 7.348 1.529 -34.170 1.00 49.12 85 LEU A C 1
ATOM 671 O O . LEU A 1 85 ? 7.150 2.732 -34.310 1.00 49.12 85 LEU A O 1
ATOM 675 N N . ALA A 1 86 ? 8.423 1.067 -33.522 1.00 54.69 86 ALA A N 1
ATOM 676 C CA . ALA A 1 86 ? 9.449 1.932 -32.928 1.00 54.69 86 ALA A CA 1
ATOM 677 C C . ALA A 1 86 ? 10.275 2.705 -33.975 1.00 54.69 86 ALA A C 1
ATOM 679 O O . ALA A 1 86 ? 10.917 3.692 -33.627 1.00 54.69 86 ALA A O 1
ATOM 680 N N . ARG A 1 87 ? 10.241 2.304 -35.259 1.00 61.12 87 ARG A N 1
ATOM 681 C CA . ARG A 1 87 ? 10.828 3.092 -36.361 1.00 61.12 87 ARG A CA 1
ATOM 682 C C . ARG A 1 87 ? 9.924 4.226 -36.845 1.00 61.12 87 ARG A C 1
ATOM 684 O O . ARG A 1 87 ? 10.436 5.180 -37.416 1.00 61.12 87 ARG A O 1
ATOM 691 N N . TYR A 1 88 ? 8.609 4.118 -36.645 1.00 60.59 88 TYR A N 1
ATOM 692 C CA . TYR A 1 88 ? 7.632 5.120 -37.100 1.00 60.59 88 TYR A CA 1
ATOM 693 C C . TYR A 1 88 ? 7.148 6.042 -35.985 1.00 60.59 88 TYR A C 1
ATOM 695 O O . TYR A 1 88 ? 6.664 7.135 -36.264 1.00 60.59 88 TYR A O 1
ATOM 703 N N . VAL A 1 89 ? 7.261 5.615 -34.729 1.00 55.66 89 VAL A N 1
ATOM 704 C CA . VAL A 1 89 ? 6.869 6.419 -33.578 1.00 55.66 89 VAL A CA 1
ATOM 705 C C . VAL A 1 89 ? 8.127 6.975 -32.933 1.00 55.66 89 VAL A C 1
ATOM 707 O O . VAL A 1 89 ? 8.879 6.252 -32.282 1.00 55.66 89 VAL A O 1
ATOM 710 N N . GLU A 1 90 ? 8.346 8.277 -33.106 1.00 63.34 90 GLU A N 1
ATOM 711 C CA . GLU A 1 90 ? 9.394 8.991 -32.387 1.00 63.34 90 GLU A CA 1
ATOM 712 C C . GLU A 1 90 ? 9.265 8.733 -30.876 1.00 63.34 90 GLU A C 1
ATOM 714 O O . GLU A 1 90 ? 8.216 8.963 -30.263 1.00 63.34 90 GLU A O 1
ATOM 719 N N . ILE A 1 91 ? 10.357 8.262 -30.265 1.00 56.88 91 ILE A N 1
ATOM 720 C CA . ILE A 1 91 ? 10.450 7.955 -28.827 1.00 56.88 91 ILE A CA 1
ATOM 721 C C . ILE A 1 91 ? 10.019 9.158 -27.970 1.00 56.88 91 ILE A C 1
ATOM 723 O O . ILE A 1 91 ? 9.448 8.979 -26.893 1.00 56.88 91 ILE A O 1
ATOM 727 N N . SER A 1 92 ? 10.246 10.379 -28.463 1.00 57.53 92 SER A N 1
ATOM 728 C CA . SER A 1 92 ? 9.798 11.634 -27.852 1.00 57.53 92 SER A CA 1
ATOM 729 C C . SER A 1 92 ? 8.271 11.732 -27.773 1.00 57.53 92 SER A C 1
ATOM 731 O O . SER A 1 92 ? 7.741 12.044 -26.709 1.00 57.53 92 SER A O 1
ATOM 733 N N . VAL A 1 93 ? 7.554 11.419 -28.856 1.00 67.25 93 VAL A N 1
ATOM 734 C CA . VAL A 1 93 ? 6.088 11.512 -28.944 1.00 67.25 93 VAL A CA 1
ATOM 735 C C . VAL A 1 93 ? 5.422 10.421 -28.109 1.00 67.25 93 VAL A C 1
ATOM 737 O O . VAL A 1 93 ? 4.496 10.701 -27.344 1.00 67.25 93 VAL A O 1
ATOM 740 N N . PHE A 1 94 ? 5.925 9.185 -28.181 1.00 56.88 94 PHE A N 1
ATOM 741 C CA . PHE A 1 94 ? 5.405 8.093 -27.356 1.00 56.88 94 PHE A CA 1
ATOM 742 C C . PHE A 1 94 ? 5.661 8.344 -25.868 1.00 56.88 94 PHE A C 1
ATOM 744 O O . PHE A 1 94 ? 4.731 8.274 -25.064 1.00 56.88 94 PHE A O 1
ATOM 751 N N . GLY A 1 95 ? 6.888 8.731 -25.507 1.00 59.59 95 GLY A N 1
ATOM 752 C CA . GLY A 1 95 ? 7.236 9.111 -24.140 1.00 59.59 95 GLY A CA 1
ATOM 753 C C . GLY A 1 95 ? 6.359 10.250 -23.618 1.00 59.59 95 GLY A C 1
ATOM 754 O O . GLY A 1 95 ? 5.804 10.137 -22.527 1.00 59.59 95 GLY A O 1
ATOM 755 N N . ALA A 1 96 ? 6.150 11.299 -24.420 1.00 63.84 96 ALA A N 1
ATOM 756 C CA . ALA A 1 96 ? 5.272 12.410 -24.065 1.00 63.84 96 ALA A CA 1
ATOM 757 C C . ALA A 1 96 ? 3.824 11.950 -23.838 1.00 63.84 96 ALA A C 1
ATOM 759 O O . ALA A 1 96 ? 3.224 12.323 -22.833 1.00 63.84 96 ALA A O 1
ATOM 760 N N . SER A 1 97 ? 3.271 11.097 -24.706 1.00 59.91 97 SER A N 1
ATOM 761 C CA . SER A 1 97 ? 1.894 10.600 -24.565 1.00 59.91 97 SER A CA 1
ATOM 762 C C . SER A 1 97 ? 1.687 9.759 -23.297 1.00 59.91 97 SER A C 1
ATOM 764 O O . SER A 1 97 ? 0.699 9.945 -22.583 1.00 59.91 97 SER A O 1
ATOM 766 N N . VAL A 1 98 ? 2.654 8.902 -22.952 1.00 59.69 98 VAL A N 1
ATOM 767 C CA . VAL A 1 98 ? 2.620 8.075 -21.736 1.00 59.69 98 VAL A CA 1
ATOM 768 C C . VAL A 1 98 ? 2.780 8.938 -20.484 1.00 59.69 98 VAL A C 1
ATOM 770 O O . VAL A 1 98 ? 2.084 8.715 -19.495 1.00 59.69 98 VAL A O 1
ATOM 773 N N . ILE A 1 99 ? 3.640 9.959 -20.522 1.00 60.81 99 ILE A N 1
ATOM 774 C CA . ILE A 1 99 ? 3.811 10.912 -19.417 1.00 60.81 99 ILE A CA 1
ATOM 775 C C . ILE A 1 99 ? 2.551 11.768 -19.229 1.00 60.81 99 ILE A C 1
ATOM 777 O O . ILE A 1 99 ? 2.119 11.973 -18.098 1.00 60.81 99 ILE A O 1
ATOM 781 N N . ILE A 1 100 ? 1.920 12.236 -20.309 1.00 67.75 100 ILE A N 1
ATOM 782 C CA . ILE A 1 100 ? 0.659 12.989 -20.238 1.00 67.75 100 ILE A CA 1
ATOM 783 C C . ILE A 1 100 ? -0.439 12.119 -19.624 1.00 67.75 100 ILE A C 1
ATOM 785 O O . ILE A 1 100 ? -1.141 12.575 -18.722 1.00 67.75 100 ILE A O 1
ATOM 789 N N . LEU A 1 101 ? -0.553 10.859 -20.051 1.00 59.84 101 LEU A N 1
ATOM 790 C CA . LEU A 1 101 ? -1.500 9.911 -19.470 1.00 59.84 101 LEU A CA 1
ATOM 791 C C . LEU A 1 101 ? -1.197 9.656 -17.986 1.00 59.84 101 LEU A C 1
ATOM 793 O O . LEU A 1 101 ? -2.106 9.681 -17.161 1.00 59.84 101 LEU A O 1
ATOM 797 N N . PHE A 1 102 ? 0.078 9.488 -17.626 1.00 61.50 102 PHE A N 1
ATOM 798 C CA . PHE A 1 102 ? 0.530 9.340 -16.242 1.00 61.50 102 PHE A CA 1
ATOM 799 C C . PHE A 1 102 ? 0.136 10.541 -15.381 1.00 61.50 102 PHE A C 1
ATOM 801 O O . PHE A 1 102 ? -0.406 10.366 -14.288 1.00 61.50 102 PHE A O 1
ATOM 808 N N . LEU A 1 103 ? 0.394 11.758 -15.862 1.00 61.81 103 LEU A N 1
ATOM 809 C CA . LEU A 1 103 ? 0.074 12.988 -15.145 1.00 61.81 103 LEU A CA 1
ATOM 810 C C . LEU A 1 103 ? -1.438 13.153 -15.023 1.00 61.81 103 LEU A C 1
ATOM 812 O O . LEU A 1 103 ? -1.920 13.473 -13.941 1.00 61.81 103 LEU A O 1
ATOM 816 N N . ALA A 1 104 ? -2.195 12.869 -16.084 1.00 64.75 104 ALA A N 1
ATOM 817 C CA . ALA A 1 104 ? -3.651 12.918 -16.058 1.00 64.75 104 ALA A CA 1
ATOM 818 C C . ALA A 1 104 ? -4.230 11.924 -15.037 1.00 64.75 104 ALA A C 1
ATOM 820 O O . ALA A 1 104 ? -5.053 12.311 -14.206 1.00 64.75 104 ALA A O 1
ATOM 821 N N . VAL A 1 105 ? -3.760 10.672 -15.029 1.00 64.75 105 VAL A N 1
ATOM 822 C CA . VAL A 1 105 ? -4.236 9.628 -14.106 1.00 64.75 105 VAL A CA 1
ATOM 823 C C . VAL A 1 105 ? -3.833 9.939 -12.665 1.00 64.75 105 VAL A C 1
ATOM 825 O O . VAL A 1 105 ? -4.685 9.934 -11.776 1.00 64.75 105 VAL A O 1
ATOM 828 N N . SER A 1 106 ? -2.563 10.277 -12.429 1.00 62.34 106 SER A N 1
ATOM 829 C CA . SER A 1 106 ? -2.040 10.586 -11.091 1.00 62.34 106 SER A CA 1
ATOM 830 C C . SER A 1 106 ? -2.733 11.800 -10.479 1.00 62.34 106 SER A C 1
ATOM 832 O O . SER A 1 106 ? -3.096 11.786 -9.305 1.00 62.34 106 SER A O 1
ATOM 834 N N . ASN A 1 107 ? -2.967 12.839 -11.279 1.00 59.84 107 ASN A N 1
ATOM 835 C CA . ASN A 1 107 ? -3.654 14.043 -10.837 1.00 59.84 107 ASN A CA 1
ATOM 836 C C . ASN A 1 107 ? -5.146 13.789 -10.576 1.00 59.84 107 ASN A C 1
ATOM 838 O O . ASN A 1 107 ? -5.667 14.207 -9.545 1.00 59.84 107 ASN A O 1
ATOM 842 N N . THR A 1 108 ? -5.820 13.022 -11.440 1.00 61.88 108 THR A N 1
ATOM 843 C CA . THR A 1 108 ? -7.216 12.608 -11.205 1.00 61.88 108 THR A CA 1
ATOM 844 C C . THR A 1 108 ? -7.349 11.825 -9.897 1.00 61.88 108 THR A C 1
ATOM 846 O O . THR A 1 108 ? -8.230 12.117 -9.086 1.00 61.88 108 THR A O 1
ATOM 849 N N . LEU A 1 109 ? -6.437 10.882 -9.641 1.00 58.06 109 LEU A N 1
ATOM 850 C CA . LEU A 1 109 ? -6.382 10.130 -8.386 1.00 58.06 109 LEU A CA 1
ATOM 851 C C . LEU A 1 109 ? -6.127 11.053 -7.191 1.00 58.06 109 LEU A C 1
ATOM 853 O O . LEU A 1 109 ? -6.901 11.046 -6.233 1.00 58.06 109 LEU A O 1
ATOM 857 N N . PHE A 1 110 ? -5.092 11.896 -7.255 1.00 60.41 110 PHE A N 1
ATOM 858 C CA . PHE A 1 110 ? -4.736 12.834 -6.189 1.00 60.41 110 PHE A CA 1
ATOM 859 C C . PHE A 1 110 ? -5.893 13.770 -5.822 1.00 60.41 110 PHE A C 1
ATOM 861 O O . PHE A 1 110 ? -6.197 13.939 -4.638 1.00 60.41 110 PHE A O 1
ATOM 868 N N . LEU A 1 111 ? -6.576 14.336 -6.820 1.00 62.66 111 LEU A N 1
ATOM 869 C CA . LEU A 1 111 ? -7.753 15.178 -6.617 1.00 62.66 111 LEU A CA 1
ATOM 870 C C . LEU A 1 111 ? -8.906 14.389 -5.995 1.00 62.66 111 LEU A C 1
ATOM 872 O O . LEU A 1 111 ? -9.563 14.891 -5.086 1.00 62.66 111 LEU A O 1
ATOM 876 N N . THR A 1 112 ? -9.122 13.144 -6.419 1.00 60.50 112 THR A N 1
ATOM 877 C CA . THR A 1 112 ? -10.190 12.290 -5.881 1.00 60.50 112 THR A CA 1
ATOM 878 C C . THR A 1 112 ? -9.965 11.971 -4.402 1.00 60.50 112 THR A C 1
ATOM 880 O O . THR A 1 112 ? -10.880 12.147 -3.597 1.00 60.50 112 THR A O 1
ATOM 883 N N . VAL A 1 113 ? -8.748 11.589 -4.000 1.00 60.00 113 VAL A N 1
ATOM 884 C CA . VAL A 1 113 ? -8.438 11.334 -2.578 1.00 60.00 113 VAL A CA 1
ATOM 885 C C . VAL A 1 113 ? -8.402 12.602 -1.755 1.00 60.00 113 VAL A C 1
ATOM 887 O O . VAL A 1 113 ? -8.909 12.599 -0.635 1.00 60.00 113 VAL A O 1
ATOM 890 N N . SER A 1 114 ? -7.867 13.696 -2.295 1.00 59.16 114 SER A N 1
ATOM 891 C CA . SER A 1 114 ? -7.910 14.989 -1.611 1.00 59.16 114 SER A CA 1
ATOM 892 C C . SER A 1 114 ? -9.360 15.393 -1.346 1.00 59.16 114 SER A C 1
ATOM 894 O O . SER A 1 114 ? -9.712 15.710 -0.212 1.00 59.16 114 SER A O 1
ATOM 896 N N . ASN A 1 115 ? -10.237 15.284 -2.346 1.00 61.34 115 ASN A N 1
ATOM 897 C CA . ASN A 1 115 ? -11.660 15.574 -2.199 1.00 61.34 115 ASN A CA 1
ATOM 898 C C . ASN A 1 115 ? -12.343 14.632 -1.203 1.00 61.34 115 ASN A C 1
ATOM 900 O O . ASN A 1 115 ? -13.089 15.105 -0.350 1.00 61.34 115 ASN A O 1
ATOM 904 N N . ALA A 1 116 ? -12.063 13.328 -1.249 1.00 55.97 116 ALA A N 1
ATOM 905 C CA . ALA A 1 116 ? -12.610 12.364 -0.293 1.00 55.97 116 ALA A CA 1
ATOM 906 C C . ALA A 1 116 ? -12.156 12.663 1.149 1.00 55.97 116 ALA A C 1
ATOM 908 O O . ALA A 1 116 ? -12.961 12.619 2.084 1.00 55.97 116 ALA A O 1
ATOM 909 N N . TYR A 1 117 ? -10.887 13.034 1.333 1.00 60.62 117 TYR A N 1
ATOM 910 C CA . TYR A 1 117 ? -10.338 13.458 2.616 1.00 60.62 117 TYR A CA 1
ATOM 911 C C . TYR A 1 117 ? -11.016 14.730 3.127 1.00 60.62 117 TYR A C 1
ATOM 913 O O . TYR A 1 117 ? -11.516 14.754 4.254 1.00 60.62 117 TYR A O 1
ATOM 921 N N . PHE A 1 118 ? -11.082 15.775 2.301 1.00 61.12 118 PHE A N 1
ATOM 922 C CA . PHE A 1 118 ? -11.695 17.042 2.688 1.00 61.12 118 PHE A CA 1
ATOM 923 C C . PHE A 1 118 ? -13.196 16.899 2.934 1.00 61.12 118 PHE A C 1
ATOM 925 O O . PHE A 1 118 ? -13.690 17.4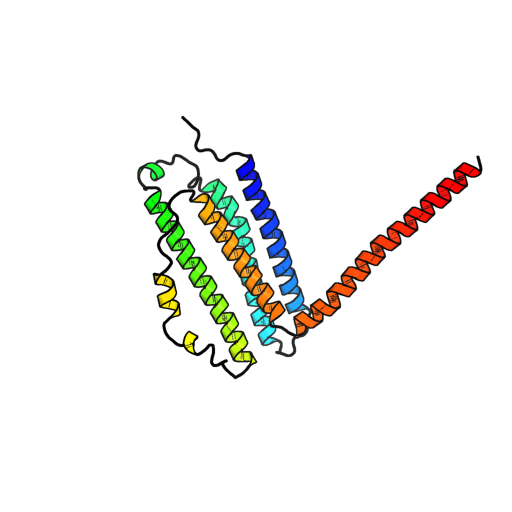68 3.904 1.00 61.12 118 PHE A O 1
ATOM 932 N N . ALA A 1 119 ? -13.907 16.081 2.156 1.00 57.91 119 ALA A N 1
ATOM 933 C CA . ALA A 1 119 ? -15.302 15.735 2.414 1.00 57.91 119 ALA A CA 1
ATOM 934 C C . ALA A 1 119 ? -15.461 15.015 3.764 1.00 57.91 119 ALA A C 1
ATOM 936 O O . ALA A 1 119 ? -16.350 15.350 4.548 1.00 57.91 119 ALA A O 1
ATOM 937 N N . CYS A 1 120 ? -14.558 14.085 4.093 1.00 57.06 120 CYS A N 1
ATOM 938 C CA . CYS A 1 120 ? -14.555 13.404 5.386 1.00 57.06 120 CYS A CA 1
ATOM 939 C C . CYS A 1 120 ? -14.269 14.363 6.557 1.00 57.06 120 CYS A C 1
ATOM 941 O O . CYS A 1 120 ? -14.876 14.236 7.624 1.00 57.06 120 CYS A O 1
ATOM 943 N N . VAL A 1 121 ? -13.347 15.317 6.392 1.00 59.25 121 VAL A N 1
ATOM 944 C CA . VAL A 1 121 ? -13.047 16.345 7.405 1.00 59.25 121 VAL A CA 1
ATOM 945 C C . VAL A 1 121 ? -14.223 17.311 7.563 1.00 59.25 121 VAL A C 1
ATOM 947 O O . VAL A 1 121 ? -14.613 17.598 8.697 1.00 59.25 121 VAL A O 1
ATOM 950 N N . TYR A 1 122 ? -14.814 17.751 6.448 1.00 60.88 122 TYR A N 1
ATOM 951 C CA . TYR A 1 122 ? -15.985 18.628 6.396 1.00 60.88 122 TYR A CA 1
ATOM 952 C C . TYR A 1 122 ? -17.166 18.019 7.153 1.00 60.88 122 TYR A C 1
ATOM 954 O O . TYR A 1 122 ? -17.672 18.627 8.096 1.00 60.88 122 TYR A O 1
ATOM 962 N N . TYR A 1 123 ? -17.528 16.778 6.812 1.00 55.97 123 TYR A N 1
ATOM 963 C CA . TYR A 1 123 ? -18.631 16.058 7.448 1.00 55.97 123 TYR A CA 1
ATOM 964 C C . TYR A 1 123 ? -18.414 15.868 8.955 1.00 55.97 123 TYR A C 1
ATOM 966 O O . TYR A 1 123 ? -19.361 15.845 9.732 1.00 55.97 123 TYR A O 1
ATOM 974 N N . ARG A 1 124 ? -17.157 15.739 9.397 1.00 61.25 124 ARG A N 1
ATOM 975 C CA . ARG A 1 124 ? -16.842 15.491 10.806 1.00 61.25 124 ARG A CA 1
ATOM 976 C C . ARG A 1 124 ? -16.840 16.745 11.674 1.00 61.25 124 ARG A C 1
ATOM 978 O O . ARG A 1 124 ? -17.124 16.637 12.864 1.00 61.25 124 ARG A O 1
ATOM 985 N N . ARG A 1 125 ? -16.416 17.892 11.142 1.00 65.06 125 ARG A N 1
ATOM 986 C CA . ARG A 1 125 ? -16.221 19.102 11.956 1.00 65.06 125 ARG A CA 1
ATOM 987 C C . ARG A 1 125 ? -17.368 20.100 11.864 1.00 65.06 125 ARG A C 1
ATOM 989 O O . ARG A 1 125 ? -17.367 21.037 12.657 1.00 65.06 125 ARG A O 1
ATOM 996 N N . SER A 1 126 ? -18.298 19.944 10.917 1.00 60.34 126 SER A N 1
ATOM 997 C CA . SER A 1 126 ? -19.382 20.907 10.636 1.00 60.34 126 SER A CA 1
ATOM 998 C C . SER A 1 126 ? -18.904 22.367 10.502 1.00 60.34 126 SER A C 1
ATOM 1000 O O . SER A 1 126 ? -19.695 23.299 10.570 1.00 60.34 126 SER A O 1
ATOM 1002 N N . THR A 1 127 ? -17.596 22.577 10.326 1.00 52.47 127 THR A N 1
ATOM 1003 C CA . THR A 1 127 ? -16.905 23.867 10.297 1.00 52.47 127 THR A CA 1
ATOM 1004 C C . THR A 1 127 ? -15.740 23.739 9.322 1.00 52.47 127 THR A C 1
ATOM 1006 O O . THR A 1 127 ? -14.890 22.852 9.444 1.00 52.47 127 THR A O 1
ATOM 1009 N N . VAL A 1 128 ? -15.729 24.592 8.298 1.00 50.66 128 VAL A N 1
ATOM 1010 C CA . VAL A 1 128 ? -14.632 24.663 7.325 1.00 50.66 128 VAL A CA 1
ATOM 1011 C C . VAL A 1 128 ? -13.539 25.530 7.945 1.00 50.66 128 VAL A C 1
ATOM 1013 O O . VAL A 1 128 ? -13.838 26.666 8.315 1.00 50.66 128 VAL A O 1
ATOM 1016 N N . PRO A 1 129 ? -12.284 25.065 8.072 1.00 51.59 129 PRO A N 1
ATOM 1017 C CA . PRO A 1 1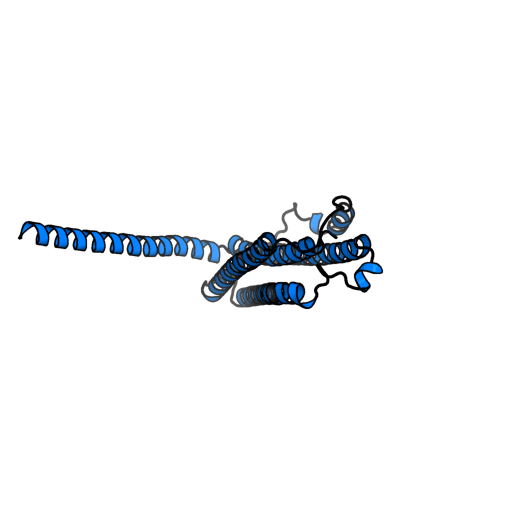29 ? -11.208 25.961 8.464 1.00 51.59 129 PRO A CA 1
ATOM 1018 C C . PRO A 1 129 ? -11.079 27.057 7.395 1.00 51.59 129 PRO A C 1
ATOM 1020 O O . PRO A 1 129 ? -11.018 26.748 6.206 1.00 51.59 129 PRO A O 1
ATOM 1023 N N . ILE A 1 130 ? -11.022 28.327 7.807 1.00 55.09 130 ILE A N 1
ATOM 1024 C CA . ILE A 1 130 ? -10.870 29.500 6.919 1.00 55.09 130 ILE A CA 1
ATOM 1025 C C . ILE A 1 130 ? -9.681 29.344 5.950 1.00 55.09 130 ILE A C 1
ATOM 1027 O O . ILE A 1 130 ? -9.758 29.756 4.797 1.00 55.09 130 ILE A O 1
ATOM 1031 N N . ILE A 1 131 ? -8.645 28.613 6.379 1.00 52.56 131 ILE A N 1
ATOM 1032 C CA . ILE A 1 131 ? -7.444 28.259 5.604 1.00 52.56 131 ILE A CA 1
ATOM 1033 C C . ILE A 1 131 ? -7.728 27.205 4.511 1.00 52.56 131 ILE A C 1
ATOM 1035 O O . ILE A 1 131 ? -6.817 26.677 3.887 1.00 52.56 131 ILE A O 1
ATOM 1039 N N . VAL A 1 132 ? -8.985 26.866 4.234 1.00 47.41 132 VAL A N 1
ATOM 1040 C CA . VAL A 1 132 ? -9.363 25.969 3.129 1.00 47.41 132 VAL A CA 1
ATOM 1041 C C . VAL A 1 132 ? -10.497 26.566 2.288 1.00 47.41 132 VAL A C 1
ATOM 1043 O O . VAL A 1 132 ? -10.953 25.943 1.332 1.00 47.41 132 VAL A O 1
ATOM 1046 N N . ALA A 1 133 ? -10.923 27.804 2.576 1.00 48.34 133 ALA A N 1
ATOM 1047 C CA . ALA A 1 133 ? -11.901 28.521 1.756 1.00 48.34 133 ALA A CA 1
ATOM 1048 C C . ALA A 1 133 ? -11.408 28.704 0.308 1.00 48.34 133 ALA A C 1
ATOM 1050 O O . ALA A 1 133 ? -12.202 28.643 -0.627 1.00 48.34 133 ALA A O 1
ATOM 1051 N N . TRP A 1 134 ? -10.091 28.809 0.109 1.00 45.16 134 TRP A N 1
ATOM 1052 C CA . TRP A 1 134 ? -9.450 28.879 -1.208 1.00 45.16 134 TRP A CA 1
ATOM 1053 C C . TRP A 1 134 ? -9.606 27.602 -2.052 1.00 45.16 134 TRP A C 1
ATOM 1055 O O . TRP A 1 134 ? -9.544 27.682 -3.274 1.00 45.16 134 TRP A O 1
ATOM 1065 N N . VAL A 1 135 ? -9.896 26.437 -1.454 1.00 45.12 135 VAL A N 1
ATOM 1066 C CA . VAL A 1 135 ? -10.186 25.199 -2.213 1.00 45.12 135 VAL A CA 1
ATOM 1067 C C . VAL A 1 135 ? -11.555 25.270 -2.904 1.00 45.12 135 VAL A C 1
ATOM 1069 O O . VAL A 1 135 ? -11.785 24.572 -3.887 1.00 45.12 135 VAL A O 1
ATOM 1072 N N . LYS A 1 136 ? -12.448 26.179 -2.482 1.00 44.97 136 LYS A N 1
ATOM 1073 C CA . LYS A 1 136 ? -13.699 26.448 -3.210 1.00 44.97 136 LYS A CA 1
ATOM 1074 C C . LYS A 1 136 ? -13.494 27.234 -4.511 1.00 44.97 136 LYS A C 1
ATOM 1076 O O . LYS A 1 136 ? -14.444 27.361 -5.278 1.00 44.97 136 LYS A O 1
ATOM 1081 N N . PHE A 1 137 ? -12.299 27.762 -4.783 1.00 41.72 137 PHE A N 1
ATOM 1082 C CA . PHE A 1 137 ? -12.090 28.732 -5.857 1.00 41.72 137 PHE A CA 1
ATOM 1083 C C . PHE A 1 137 ? -10.952 28.314 -6.795 1.00 41.72 137 PHE A C 1
ATOM 1085 O O . PHE A 1 137 ? -9.793 28.530 -6.478 1.00 41.72 137 PHE A O 1
ATOM 1092 N N . LYS A 1 138 ? -11.310 27.747 -7.961 1.00 39.50 138 LYS A N 1
ATOM 1093 C CA . LYS A 1 138 ? -10.666 27.835 -9.302 1.00 39.50 138 LYS A CA 1
ATOM 1094 C C . LYS A 1 138 ? -9.140 27.590 -9.471 1.00 39.50 138 LYS A C 1
ATOM 1096 O O . LYS A 1 138 ? -8.687 27.479 -10.606 1.00 39.50 138 LYS A O 1
ATOM 1101 N N . ALA A 1 139 ? -8.347 27.448 -8.410 1.00 39.56 139 ALA A N 1
ATOM 1102 C CA . ALA A 1 139 ? -6.881 27.475 -8.424 1.00 39.56 139 ALA A CA 1
ATOM 1103 C C . ALA A 1 139 ? -6.232 26.088 -8.561 1.00 39.56 139 ALA A C 1
ATOM 1105 O O . ALA A 1 139 ? -5.122 25.983 -9.081 1.00 39.56 139 ALA A O 1
ATOM 1106 N N . SER A 1 140 ? -6.940 25.008 -8.213 1.00 41.59 140 SER A N 1
ATOM 1107 C CA . SER A 1 140 ? -6.492 23.628 -8.476 1.00 41.59 140 SER A CA 1
ATOM 1108 C C . SER A 1 140 ? -6.292 23.367 -9.978 1.00 41.59 140 SER A C 1
ATOM 1110 O O . SER A 1 140 ? -5.442 22.571 -10.359 1.00 41.59 140 SER A O 1
ATOM 1112 N N . TYR A 1 141 ? -7.013 24.103 -10.833 1.00 37.75 141 TYR A N 1
ATOM 1113 C CA . TYR A 1 141 ? -6.842 24.094 -12.289 1.00 37.75 141 TYR A CA 1
ATOM 1114 C C . TYR A 1 141 ? -5.616 24.884 -12.779 1.00 37.75 141 TYR A C 1
ATOM 1116 O O . TYR A 1 141 ? -5.142 24.632 -13.883 1.00 37.75 141 TYR A O 1
ATOM 1124 N N . MET A 1 142 ? -5.078 25.826 -11.994 1.00 37.44 142 MET A N 1
ATOM 1125 C CA . MET A 1 142 ? -3.912 26.627 -12.395 1.00 37.44 142 MET A CA 1
ATOM 1126 C C . MET A 1 142 ? -2.579 25.999 -11.978 1.00 37.44 142 MET A C 1
ATOM 1128 O O . MET A 1 142 ? -1.595 26.167 -12.694 1.00 37.44 142 MET A O 1
ATOM 1132 N N . PHE A 1 143 ? -2.548 25.193 -10.910 1.00 38.03 143 PHE A N 1
ATOM 1133 C CA . PHE A 1 143 ? -1.349 24.423 -10.551 1.00 38.03 143 PHE A CA 1
ATOM 1134 C C . PHE A 1 143 ? -1.030 23.315 -11.581 1.00 38.03 143 PHE A C 1
ATOM 1136 O O . PHE A 1 143 ? 0.124 22.929 -11.727 1.00 38.03 143 PHE A O 1
ATOM 1143 N N . LEU A 1 144 ? -2.020 22.889 -12.387 1.00 37.47 144 LEU A N 1
ATOM 1144 C CA . LEU A 1 144 ? -1.832 22.017 -13.562 1.00 37.47 144 LEU A CA 1
ATOM 1145 C C . LEU A 1 144 ? -0.969 22.640 -14.670 1.00 37.47 144 LEU A C 1
ATOM 1147 O O . LEU A 1 144 ? -0.390 21.911 -15.469 1.00 37.47 144 LEU A O 1
ATOM 1151 N N . ARG A 1 145 ? -0.936 23.973 -14.782 1.00 38.12 145 ARG A N 1
ATOM 1152 C CA . ARG A 1 145 ? -0.366 24.655 -15.955 1.00 38.12 145 ARG A CA 1
ATOM 1153 C C . ARG A 1 145 ? 1.122 24.990 -15.796 1.00 38.12 145 ARG A C 1
ATOM 1155 O O . ARG A 1 145 ? 1.757 25.355 -16.776 1.00 38.12 145 ARG A O 1
ATOM 1162 N N . GLY A 1 146 ? 1.668 24.876 -14.582 1.00 32.50 146 GLY A N 1
ATOM 1163 C CA . GLY A 1 146 ? 3.019 25.345 -14.245 1.00 32.50 146 GLY A CA 1
ATOM 1164 C C . GLY A 1 146 ? 4.107 24.271 -14.157 1.00 32.50 146 GLY A C 1
ATOM 1165 O O . GLY A 1 146 ? 5.279 24.620 -14.095 1.00 32.50 146 GLY A O 1
ATOM 1166 N N . SER A 1 147 ? 3.765 22.980 -14.150 1.00 38.12 147 SER A N 1
ATOM 1167 C CA . SER A 1 147 ? 4.738 21.898 -13.894 1.00 38.12 147 SER A CA 1
ATOM 1168 C C . SER A 1 147 ? 5.323 21.251 -15.158 1.00 38.12 147 SER A C 1
ATOM 1170 O O . SER A 1 147 ? 5.909 20.176 -15.085 1.00 38.12 147 SER A O 1
ATOM 1172 N N . ILE A 1 148 ? 5.165 21.892 -16.317 1.00 41.41 148 ILE A N 1
ATOM 1173 C CA . ILE A 1 148 ? 5.668 21.430 -17.618 1.00 41.41 148 ILE A CA 1
ATOM 1174 C C . ILE A 1 148 ? 6.701 22.467 -18.075 1.00 41.41 148 ILE A C 1
ATOM 1176 O O . ILE A 1 148 ? 6.332 23.380 -18.814 1.00 41.41 148 ILE A O 1
ATOM 1180 N N . PRO A 1 149 ? 7.945 22.459 -17.552 1.00 42.34 149 PRO A N 1
ATOM 1181 C CA . PRO A 1 149 ? 9.020 21.855 -18.345 1.00 42.34 149 PRO A CA 1
ATOM 1182 C C . PRO A 1 149 ? 10.276 21.491 -17.525 1.00 42.34 149 PRO A C 1
ATOM 1184 O O . PRO A 1 149 ? 11.079 22.364 -17.213 1.00 42.34 149 PRO A O 1
ATOM 1187 N N . LEU A 1 150 ? 10.529 20.214 -17.245 1.00 39.59 150 LEU A N 1
ATOM 1188 C CA . LEU A 1 150 ? 11.904 19.700 -17.214 1.00 39.59 150 LEU A CA 1
ATOM 1189 C C . LEU A 1 150 ? 11.889 18.176 -17.146 1.00 39.59 150 LEU A C 1
ATOM 1191 O O . LEU A 1 150 ? 11.006 17.593 -16.528 1.00 39.59 150 LEU A O 1
ATOM 1195 N N . ILE A 1 151 ? 12.946 17.582 -17.697 1.00 41.19 151 ILE A N 1
ATOM 1196 C CA . ILE A 1 151 ? 13.295 16.154 -17.731 1.00 41.19 151 ILE A CA 1
ATOM 1197 C C . ILE A 1 151 ? 12.924 15.496 -19.069 1.00 41.19 151 ILE A C 1
ATOM 1199 O O . ILE A 1 151 ? 11.965 14.743 -19.219 1.00 41.19 151 ILE A O 1
ATOM 1203 N N . ILE A 1 152 ? 13.770 15.806 -20.054 1.00 45.38 152 ILE A N 1
ATOM 1204 C CA . ILE A 1 152 ? 13.993 15.028 -21.271 1.00 45.38 152 ILE A CA 1
ATOM 1205 C C . ILE A 1 152 ? 15.113 14.027 -20.964 1.00 45.38 152 ILE A C 1
ATOM 1207 O O . ILE A 1 152 ? 16.169 14.424 -20.477 1.00 45.38 152 ILE A O 1
ATOM 1211 N N . GLY A 1 153 ? 14.892 12.755 -21.305 1.00 40.59 153 GLY A N 1
ATOM 1212 C CA . GLY A 1 153 ? 15.958 11.766 -21.484 1.00 40.59 153 GLY A CA 1
ATOM 1213 C C . GLY A 1 153 ? 15.868 10.538 -20.579 1.00 40.59 153 GLY A C 1
ATOM 1214 O O . GLY A 1 153 ? 16.507 10.495 -19.534 1.00 40.59 153 GLY A O 1
ATOM 1215 N N . GLY A 1 154 ? 15.149 9.505 -21.035 1.00 38.12 154 GLY A N 1
ATOM 1216 C CA . GLY A 1 154 ? 15.364 8.121 -20.589 1.00 38.12 154 GLY A CA 1
ATOM 1217 C C . GLY A 1 154 ? 14.136 7.367 -20.065 1.00 38.12 154 GLY A C 1
ATOM 1218 O O . GLY A 1 154 ? 13.745 7.521 -18.916 1.00 38.12 154 GLY A O 1
ATOM 1219 N N . GLY A 1 155 ? 13.621 6.446 -20.889 1.00 45.16 155 GLY A N 1
ATOM 1220 C CA . GLY A 1 155 ? 13.011 5.190 -20.436 1.00 45.16 155 GLY A CA 1
ATOM 1221 C C . GLY A 1 155 ? 11.504 5.188 -20.161 1.00 45.16 155 GLY A C 1
ATOM 1222 O O . GLY A 1 155 ? 11.063 5.375 -19.031 1.00 45.16 155 GLY A O 1
ATOM 1223 N N . VAL A 1 156 ? 10.713 4.780 -21.158 1.00 49.44 156 VAL A N 1
ATOM 1224 C CA . VAL A 1 156 ? 9.279 4.443 -21.010 1.00 49.44 156 VAL A CA 1
ATOM 1225 C C . VAL A 1 156 ? 9.041 3.376 -19.916 1.00 49.44 156 VAL A C 1
ATOM 1227 O O . VAL A 1 156 ? 8.004 3.373 -19.255 1.00 49.44 156 VAL A O 1
ATOM 1230 N N . SER A 1 157 ? 10.044 2.527 -19.645 1.00 51.59 157 SER A N 1
ATOM 1231 C CA . SER A 1 157 ? 10.034 1.556 -18.537 1.00 51.59 157 SER A CA 1
ATOM 1232 C C . SER A 1 157 ? 9.902 2.210 -17.167 1.00 51.59 157 SER A C 1
ATOM 1234 O O . SER A 1 157 ? 9.190 1.702 -16.303 1.00 51.59 157 SER A O 1
ATOM 1236 N N . VAL A 1 158 ? 10.602 3.328 -16.971 1.00 52.03 158 VAL A N 1
ATOM 1237 C CA . VAL A 1 158 ? 10.682 4.019 -15.686 1.00 52.03 158 VAL A CA 1
ATOM 1238 C C . VAL A 1 158 ? 9.332 4.659 -15.380 1.00 52.03 158 VAL A C 1
ATOM 1240 O O . VAL A 1 158 ? 8.823 4.520 -14.271 1.00 52.03 158 VAL A O 1
ATOM 1243 N N . VAL A 1 159 ? 8.679 5.242 -16.388 1.00 54.78 159 VAL A N 1
ATOM 1244 C CA . VAL A 1 159 ? 7.365 5.886 -16.242 1.00 54.78 159 VAL A CA 1
ATOM 1245 C C . VAL A 1 159 ? 6.282 4.885 -15.833 1.00 54.78 159 VAL A C 1
ATOM 1247 O O . VAL A 1 159 ? 5.519 5.169 -14.913 1.00 54.78 159 VAL A O 1
ATOM 1250 N N . SER A 1 160 ? 6.240 3.691 -16.437 1.00 58.81 160 SER A N 1
ATOM 1251 C CA . SER A 1 160 ? 5.260 2.662 -16.051 1.00 58.81 160 SER A CA 1
ATOM 1252 C C . SER A 1 160 ? 5.508 2.126 -14.637 1.00 58.81 160 SER A C 1
ATOM 1254 O O . SER A 1 160 ? 4.556 1.965 -13.872 1.00 58.81 160 SER A O 1
ATOM 1256 N N . SER A 1 161 ? 6.769 1.889 -14.250 1.00 57.97 161 SER A N 1
ATOM 1257 C CA . SER A 1 161 ? 7.093 1.469 -12.877 1.00 57.97 161 SER A CA 1
ATOM 1258 C C . SER A 1 161 ? 6.777 2.559 -11.849 1.00 57.97 161 SER A C 1
ATOM 1260 O O . SER A 1 161 ? 6.265 2.265 -10.767 1.00 57.97 161 SER A O 1
ATOM 1262 N N . ILE A 1 162 ? 7.002 3.831 -12.201 1.00 61.81 162 ILE A N 1
ATOM 1263 C CA . ILE A 1 162 ? 6.656 4.971 -11.352 1.00 61.81 162 ILE A CA 1
ATOM 1264 C C . ILE A 1 162 ? 5.134 5.089 -11.240 1.00 61.81 162 ILE A C 1
ATOM 1266 O O . ILE A 1 162 ? 4.656 5.293 -10.133 1.00 61.81 162 ILE A O 1
ATOM 1270 N N . LEU A 1 163 ? 4.358 4.884 -12.314 1.00 65.06 163 LEU A N 1
ATOM 1271 C CA . LEU A 1 163 ? 2.885 4.941 -12.263 1.00 65.06 163 LEU A CA 1
ATOM 1272 C C . LEU A 1 163 ? 2.323 3.964 -11.252 1.00 65.06 163 LEU A C 1
ATOM 1274 O O . LEU A 1 163 ? 1.548 4.342 -10.379 1.00 65.06 163 LEU A O 1
ATOM 1278 N N . MET A 1 164 ? 2.777 2.722 -11.332 1.00 66.75 164 MET A N 1
ATOM 1279 C CA . MET A 1 164 ? 2.308 1.667 -10.446 1.00 66.75 164 MET A CA 1
ATOM 1280 C C . MET A 1 164 ? 2.751 1.924 -9.005 1.00 66.75 164 MET A C 1
ATOM 1282 O O . MET A 1 164 ? 1.986 1.687 -8.070 1.00 66.75 164 MET A O 1
ATOM 1286 N N . THR A 1 165 ? 3.937 2.507 -8.815 1.00 64.81 165 THR A N 1
ATOM 1287 C CA . THR A 1 165 ? 4.416 2.933 -7.494 1.00 64.81 165 THR A CA 1
ATOM 1288 C C . THR A 1 165 ? 3.578 4.084 -6.938 1.00 64.81 165 THR A C 1
ATOM 1290 O O . THR A 1 165 ? 3.228 4.059 -5.765 1.00 64.81 165 THR A O 1
ATOM 1293 N N . VAL A 1 166 ? 3.204 5.067 -7.762 1.00 71.44 166 VAL A N 1
ATOM 1294 C CA . VAL A 1 166 ? 2.369 6.212 -7.365 1.00 71.44 166 VAL A CA 1
ATOM 1295 C C . VAL A 1 166 ? 0.957 5.765 -7.013 1.00 71.44 166 VAL A C 1
ATOM 1297 O O . VAL A 1 166 ? 0.445 6.191 -5.982 1.00 71.44 166 VAL A O 1
ATOM 1300 N N . VAL A 1 167 ? 0.345 4.884 -7.809 1.00 71.56 167 VAL A N 1
ATOM 1301 C CA . VAL A 1 167 ? -0.983 4.318 -7.516 1.00 71.56 167 VAL A CA 1
ATOM 1302 C C . VAL A 1 167 ? -0.948 3.543 -6.199 1.00 71.56 167 VAL A C 1
ATOM 1304 O O . VAL A 1 167 ? -1.753 3.808 -5.309 1.00 71.56 167 VAL A O 1
ATOM 1307 N N . SER A 1 168 ? 0.042 2.669 -6.020 1.00 68.56 168 SER A N 1
ATOM 1308 C CA . SER A 1 168 ? 0.144 1.868 -4.797 1.00 68.56 168 SER A CA 1
ATOM 1309 C C . SER A 1 168 ? 0.471 2.745 -3.571 1.00 68.56 168 SER A C 1
ATOM 1311 O O . SER A 1 168 ? -0.088 2.566 -2.487 1.00 68.56 168 SER A O 1
ATOM 1313 N N . LEU A 1 169 ? 1.337 3.756 -3.725 1.00 70.75 169 LEU A N 1
ATOM 1314 C CA . LEU A 1 169 ? 1.654 4.723 -2.669 1.00 70.75 169 LEU A CA 1
ATOM 1315 C C . LEU A 1 169 ? 0.432 5.563 -2.299 1.00 70.75 169 LEU A C 1
ATOM 1317 O O . LEU A 1 169 ? 0.218 5.854 -1.127 1.00 70.75 169 LEU A O 1
ATOM 1321 N N . HIS A 1 170 ? -0.376 5.939 -3.284 1.00 73.88 170 HIS A N 1
ATOM 1322 C CA . HIS A 1 170 ? -1.614 6.674 -3.091 1.00 73.88 170 HIS A CA 1
ATOM 1323 C C . HIS A 1 170 ? -2.629 5.866 -2.280 1.00 73.88 170 HIS A C 1
ATOM 1325 O O . HIS A 1 170 ? -3.193 6.372 -1.308 1.00 73.88 170 HIS A O 1
ATOM 1331 N N . THR A 1 171 ? -2.796 4.590 -2.617 1.00 74.69 171 THR A N 1
ATOM 1332 C CA . THR A 1 171 ? -3.588 3.644 -1.833 1.00 74.69 171 THR A CA 1
ATOM 1333 C C . THR A 1 171 ? -3.057 3.511 -0.404 1.00 74.69 171 THR A C 1
ATOM 1335 O O . THR A 1 171 ? -3.824 3.616 0.557 1.00 74.69 171 THR A O 1
ATOM 1338 N N . GLY A 1 172 ? -1.739 3.381 -0.237 1.00 73.94 172 GLY A N 1
ATOM 1339 C CA . GLY A 1 172 ? -1.095 3.363 1.076 1.00 73.94 172 GLY A CA 1
ATOM 1340 C C . GLY A 1 172 ? -1.331 4.649 1.877 1.00 73.94 172 GLY A C 1
ATOM 1341 O O . GLY A 1 172 ? -1.684 4.592 3.055 1.00 73.94 172 GLY A O 1
ATOM 1342 N N . ALA A 1 173 ? -1.200 5.813 1.240 1.00 75.94 173 ALA A N 1
ATOM 1343 C CA . ALA A 1 173 ? -1.449 7.111 1.854 1.00 75.94 173 ALA A CA 1
ATOM 1344 C C . ALA A 1 173 ? -2.906 7.230 2.308 1.00 75.94 173 ALA A C 1
ATOM 1346 O O . ALA A 1 173 ? -3.155 7.608 3.447 1.00 75.94 173 ALA A O 1
ATOM 1347 N N . HIS A 1 174 ? -3.861 6.823 1.472 1.00 77.94 174 HIS A N 1
ATOM 1348 C CA . HIS A 1 174 ? -5.278 6.825 1.815 1.00 77.94 174 HIS A CA 1
ATOM 1349 C C . HIS A 1 174 ? -5.582 5.924 3.026 1.00 77.94 174 HIS A C 1
ATOM 1351 O O . HIS A 1 174 ? -6.250 6.342 3.977 1.00 77.94 174 HIS A O 1
ATOM 1357 N N . SER A 1 175 ? -5.014 4.717 3.044 1.00 78.75 175 SER A N 1
ATOM 1358 C CA . SER A 1 175 ? -5.063 3.792 4.180 1.00 78.75 175 SER A CA 1
ATOM 1359 C C . SER A 1 175 ? -4.509 4.428 5.464 1.00 78.75 175 SER A C 1
ATOM 1361 O O . SER A 1 175 ? -5.168 4.410 6.509 1.00 78.75 175 SER A O 1
ATOM 1363 N N . LEU A 1 176 ? -3.339 5.070 5.395 1.00 76.06 176 LEU A N 1
ATOM 1364 C CA . LEU A 1 176 ? -2.741 5.792 6.524 1.00 76.06 176 LEU A CA 1
ATOM 1365 C C . LEU A 1 176 ? -3.593 6.982 6.971 1.00 76.06 176 LEU A C 1
ATOM 1367 O O . LEU A 1 176 ? -3.721 7.231 8.169 1.00 76.06 176 LEU A O 1
ATOM 1371 N N . THR A 1 177 ? -4.216 7.696 6.039 1.00 81.25 177 THR A N 1
ATOM 1372 C CA . THR A 1 177 ? -5.121 8.803 6.335 1.00 81.25 177 THR A CA 1
ATOM 1373 C C . THR A 1 177 ? -6.356 8.322 7.093 1.00 81.25 177 THR A C 1
ATOM 1375 O O . THR A 1 177 ? -6.719 8.933 8.097 1.00 81.25 177 THR A O 1
ATOM 1378 N N . ILE A 1 178 ? -6.966 7.195 6.704 1.00 82.50 178 ILE A N 1
ATOM 1379 C CA . ILE A 1 178 ? -8.077 6.588 7.460 1.00 82.50 178 ILE A CA 1
ATOM 1380 C C . ILE A 1 178 ? -7.644 6.290 8.903 1.00 82.50 178 ILE A C 1
ATOM 1382 O O . ILE A 1 178 ? -8.364 6.627 9.853 1.00 82.50 178 ILE A O 1
ATOM 1386 N N . LEU A 1 179 ? -6.460 5.695 9.079 1.00 80.25 179 LEU A N 1
ATOM 1387 C CA . LEU A 1 179 ? -5.909 5.381 10.399 1.00 80.25 179 LEU A CA 1
ATOM 1388 C C . LEU A 1 179 ? -5.635 6.638 11.226 1.00 80.25 179 LEU A C 1
ATOM 1390 O O . LEU A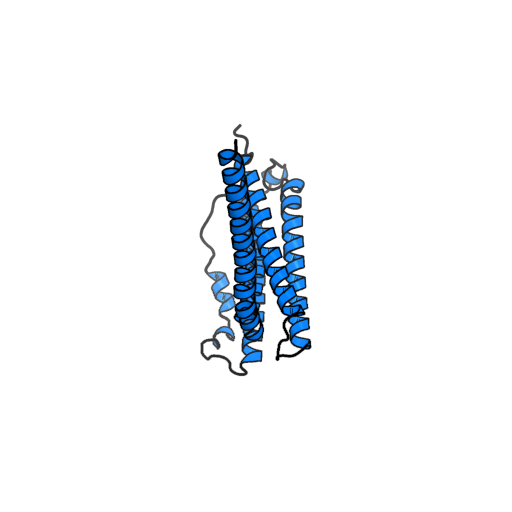 1 179 ? -6.012 6.708 12.398 1.00 80.25 179 LEU A O 1
ATOM 1394 N N . ALA A 1 180 ? -5.016 7.649 10.620 1.00 74.88 180 ALA A N 1
ATOM 1395 C CA . ALA A 1 180 ? -4.678 8.898 11.281 1.00 74.88 180 ALA A CA 1
ATOM 1396 C C . ALA A 1 180 ? -5.940 9.674 11.682 1.00 74.88 180 ALA A C 1
ATOM 1398 O O . ALA A 1 180 ? -6.017 10.213 12.790 1.00 74.88 180 ALA A O 1
ATOM 1399 N N . CYS A 1 181 ? -6.954 9.711 10.822 1.00 80.50 181 CYS A N 1
ATOM 1400 C CA . CYS A 1 181 ? -8.165 10.478 11.068 1.00 80.50 181 CYS A CA 1
ATOM 1401 C C . CYS A 1 181 ? -9.131 9.789 12.029 1.00 80.50 181 CYS A C 1
ATOM 1403 O O . CYS A 1 181 ? -9.924 10.481 12.662 1.00 80.50 181 CYS A O 1
ATOM 1405 N N . SER A 1 182 ? -9.095 8.468 12.192 1.00 83.00 182 SER A N 1
ATOM 1406 C CA . SER A 1 182 ? -10.012 7.769 13.097 1.00 83.00 182 SER A CA 1
ATOM 1407 C C . SER A 1 182 ? -9.446 7.657 14.523 1.00 83.00 182 SER A C 1
ATOM 1409 O O . SER A 1 182 ? -8.507 6.892 14.754 1.00 83.00 182 SER A O 1
ATOM 1411 N N . PRO A 1 183 ? -10.014 8.359 15.527 1.00 85.19 183 PRO A N 1
ATOM 1412 C CA . PRO A 1 183 ? -9.545 8.248 16.909 1.00 85.19 183 PRO A CA 1
ATOM 1413 C C . PRO A 1 183 ? -9.748 6.834 17.469 1.00 85.19 183 PRO A C 1
ATOM 1415 O O . PRO A 1 183 ? -8.929 6.376 18.262 1.00 85.19 183 PRO A O 1
ATOM 1418 N N . SER A 1 184 ? -10.793 6.123 17.031 1.00 86.56 184 SER A N 1
ATOM 1419 C CA . SER A 1 184 ? -11.053 4.738 17.434 1.00 86.56 184 SER A CA 1
ATOM 1420 C C . SER A 1 184 ? -9.967 3.792 16.930 1.00 86.56 184 SER A C 1
ATOM 1422 O O . SER A 1 184 ? -9.452 2.990 17.705 1.00 86.56 184 SER A O 1
ATOM 1424 N N . TYR A 1 185 ? -9.553 3.927 15.664 1.00 85.38 185 TYR A N 1
ATOM 1425 C CA . TYR A 1 185 ? -8.474 3.100 15.114 1.00 85.38 185 TYR A CA 1
ATOM 1426 C C . TYR A 1 185 ? -7.130 3.446 15.751 1.00 85.38 185 TYR A C 1
ATOM 1428 O O . TYR A 1 185 ? -6.374 2.542 16.092 1.00 85.38 185 TYR A O 1
ATOM 1436 N N . ARG A 1 186 ? -6.864 4.731 16.017 1.00 86.62 186 ARG A N 1
ATOM 1437 C CA . ARG A 1 186 ? -5.653 5.159 16.727 1.00 86.62 186 ARG A CA 1
ATOM 1438 C C . ARG A 1 186 ? -5.555 4.529 18.119 1.00 86.62 186 ARG A C 1
ATOM 1440 O O . ARG A 1 186 ? -4.513 3.973 18.451 1.00 86.62 186 ARG A O 1
ATOM 1447 N N . LYS A 1 187 ? -6.643 4.551 18.900 1.00 89.88 187 LYS A N 1
ATOM 1448 C CA . LYS A 1 187 ? -6.703 3.891 20.217 1.00 89.88 187 LYS A CA 1
ATOM 1449 C C . LYS A 1 187 ? -6.515 2.377 20.101 1.00 89.88 187 LYS A C 1
ATOM 1451 O O . LYS A 1 187 ? -5.753 1.804 20.874 1.00 89.88 187 LYS A O 1
ATOM 1456 N N . ALA A 1 188 ? -7.159 1.739 19.123 1.00 89.56 188 ALA A N 1
ATOM 1457 C CA . ALA A 1 188 ? -7.015 0.304 18.892 1.00 89.56 188 ALA A CA 1
ATOM 1458 C C . ALA A 1 188 ? -5.563 -0.075 18.557 1.00 89.56 188 ALA A C 1
ATOM 1460 O O . ALA A 1 188 ? -5.021 -0.993 19.165 1.00 89.56 188 ALA A O 1
ATOM 1461 N N . ILE A 1 189 ? -4.903 0.673 17.668 1.00 87.31 189 ILE A N 1
ATOM 1462 C CA . ILE A 1 189 ? -3.491 0.470 17.314 1.00 87.31 189 ILE A CA 1
ATOM 1463 C C . ILE A 1 189 ? -2.587 0.681 18.535 1.00 87.31 189 ILE A C 1
ATOM 1465 O O . ILE A 1 189 ? -1.746 -0.169 18.825 1.00 87.31 189 ILE A O 1
ATOM 1469 N N . GLN A 1 190 ? -2.791 1.766 19.287 1.00 90.31 190 GLN A N 1
ATOM 1470 C CA . GLN A 1 190 ? -2.022 2.065 20.500 1.00 90.31 190 GLN A CA 1
ATOM 1471 C C . GLN A 1 190 ? -2.158 0.980 21.574 1.00 90.31 190 GLN A C 1
ATOM 1473 O O . GLN A 1 190 ? -1.212 0.747 22.316 1.00 90.31 190 GLN A O 1
ATOM 1478 N N . GLN A 1 191 ? -3.301 0.295 21.657 1.00 91.44 191 GLN A N 1
ATOM 1479 C CA . GLN A 1 191 ? -3.490 -0.839 22.569 1.00 91.44 191 GLN A CA 1
ATOM 1480 C C . GLN A 1 191 ? -2.947 -2.155 21.997 1.00 91.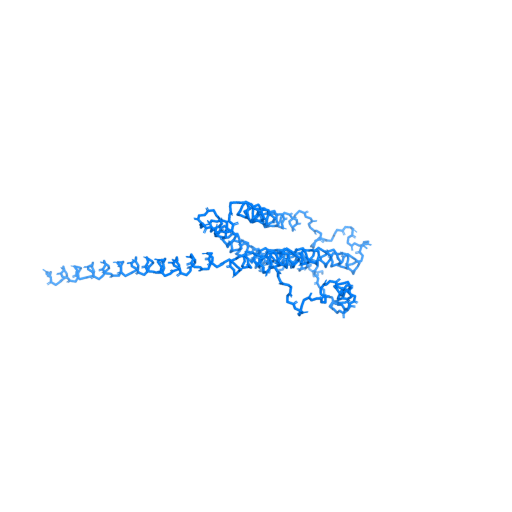44 191 GLN A C 1
ATOM 1482 O O . GLN A 1 191 ? -2.488 -3.020 22.744 1.00 91.44 191 GLN A O 1
ATOM 1487 N N . PHE A 1 192 ? -3.012 -2.329 20.679 1.00 87.06 192 PHE A N 1
ATOM 1488 C CA . PHE A 1 192 ? -2.632 -3.563 20.004 1.00 87.06 192 PHE A CA 1
ATOM 1489 C C . PHE A 1 192 ? -1.114 -3.726 19.882 1.00 87.06 192 PHE A C 1
ATOM 1491 O O . PHE A 1 192 ? -0.599 -4.794 20.216 1.00 87.06 192 PHE A O 1
ATOM 1498 N N . ILE A 1 193 ? -0.391 -2.673 19.481 1.00 87.62 193 ILE A N 1
ATOM 1499 C CA . ILE A 1 193 ? 1.074 -2.691 19.320 1.00 87.62 193 ILE A CA 1
ATOM 1500 C C . ILE A 1 193 ? 1.793 -3.190 20.585 1.00 87.62 193 ILE A C 1
ATOM 1502 O O . ILE A 1 193 ? 2.512 -4.184 20.484 1.00 87.62 193 ILE A O 1
ATOM 1506 N N . PRO A 1 194 ? 1.598 -2.605 21.784 1.00 91.25 194 PRO A N 1
ATOM 1507 C CA . PRO A 1 194 ? 2.312 -3.055 22.979 1.00 91.25 194 PRO A CA 1
ATOM 1508 C C . PRO A 1 194 ? 1.940 -4.488 23.375 1.00 91.25 194 PRO A C 1
ATOM 1510 O O . PRO A 1 194 ? 2.800 -5.242 23.822 1.00 91.25 194 PRO A O 1
ATOM 1513 N N . ARG A 1 195 ? 0.689 -4.920 23.148 1.00 89.44 195 ARG A N 1
ATOM 1514 C CA . ARG A 1 195 ? 0.280 -6.317 23.380 1.00 89.44 195 ARG A CA 1
ATOM 1515 C C . ARG A 1 195 ? 1.000 -7.281 22.440 1.00 89.44 195 ARG A C 1
ATOM 1517 O O . ARG A 1 195 ? 1.434 -8.345 22.879 1.00 89.44 195 ARG A O 1
ATOM 1524 N N . MET A 1 196 ? 1.136 -6.920 21.167 1.00 84.19 196 MET A N 1
ATOM 1525 C CA . MET A 1 196 ? 1.892 -7.708 20.197 1.00 84.19 196 MET A CA 1
ATOM 1526 C C . MET A 1 196 ? 3.379 -7.765 20.546 1.00 84.19 196 MET A C 1
ATOM 1528 O O . MET A 1 196 ? 3.941 -8.858 20.602 1.00 84.19 196 MET A O 1
ATOM 1532 N N . VAL A 1 197 ? 3.994 -6.617 20.838 1.00 90.06 197 VAL A N 1
ATOM 1533 C CA . VAL A 1 197 ? 5.407 -6.527 21.231 1.00 90.06 197 VAL A CA 1
ATOM 1534 C C . VAL A 1 197 ? 5.667 -7.366 22.481 1.00 90.06 197 VAL A C 1
ATOM 1536 O O . VAL A 1 197 ? 6.597 -8.168 22.480 1.00 90.06 197 VAL A O 1
ATOM 1539 N N . ASN A 1 198 ? 4.801 -7.291 23.496 1.00 92.12 198 ASN A N 1
ATOM 1540 C CA . ASN A 1 198 ? 4.922 -8.119 24.696 1.00 92.12 198 ASN A CA 1
ATOM 1541 C C . ASN A 1 198 ? 4.812 -9.616 24.384 1.00 92.12 198 ASN A C 1
ATOM 1543 O O . ASN A 1 198 ? 5.601 -10.399 24.903 1.00 92.12 198 ASN A O 1
ATOM 1547 N N . ARG A 1 199 ? 3.891 -10.044 23.509 1.00 89.81 199 ARG A N 1
ATOM 1548 C CA . ARG A 1 199 ? 3.788 -11.462 23.109 1.00 89.81 199 ARG A CA 1
ATOM 1549 C C . ARG A 1 199 ? 5.039 -11.955 22.386 1.00 89.81 199 ARG A C 1
ATOM 1551 O O . ARG A 1 199 ? 5.496 -13.064 22.653 1.00 89.81 199 ARG A O 1
ATOM 1558 N N . ILE A 1 200 ? 5.590 -11.144 21.486 1.00 88.62 200 ILE A N 1
ATOM 1559 C CA . ILE A 1 200 ? 6.826 -11.465 20.765 1.00 88.62 200 ILE A CA 1
ATOM 1560 C C . ILE A 1 200 ? 7.994 -11.539 21.752 1.00 88.62 200 ILE A C 1
ATOM 1562 O O . ILE A 1 200 ? 8.726 -12.527 21.768 1.00 88.62 200 ILE A O 1
ATOM 1566 N N . HIS A 1 201 ? 8.117 -10.545 22.632 1.00 91.19 201 HIS A N 1
ATOM 1567 C CA . HIS A 1 201 ? 9.151 -10.508 23.657 1.00 91.19 201 HIS A CA 1
ATOM 1568 C C . HIS A 1 201 ? 9.081 -11.728 24.586 1.00 91.19 201 HIS A C 1
ATOM 1570 O O . HIS A 1 201 ? 10.102 -12.365 24.834 1.00 91.19 201 HIS A O 1
ATOM 1576 N N . LEU A 1 202 ? 7.885 -12.114 25.043 1.00 90.44 202 LEU A N 1
ATOM 1577 C CA . LEU A 1 202 ? 7.685 -13.303 25.876 1.00 90.44 202 LEU A CA 1
ATOM 1578 C C . LEU A 1 202 ? 8.074 -14.597 25.148 1.00 90.44 202 LEU A C 1
ATOM 1580 O O . LEU A 1 202 ? 8.708 -15.456 25.757 1.00 90.44 202 LEU A O 1
ATOM 1584 N N . ARG A 1 203 ? 7.771 -14.730 23.848 1.00 90.12 203 ARG A N 1
ATOM 1585 C CA . ARG A 1 203 ? 8.207 -15.892 23.050 1.00 90.12 203 ARG A CA 1
ATOM 1586 C C . ARG A 1 203 ? 9.732 -15.980 22.948 1.00 90.12 203 ARG A C 1
ATOM 1588 O O . ARG A 1 203 ? 10.290 -17.050 23.179 1.00 90.12 203 ARG A O 1
ATOM 1595 N N . PHE A 1 204 ? 10.414 -14.868 22.672 1.00 88.88 204 PHE A N 1
ATOM 1596 C CA . PHE A 1 204 ? 11.880 -14.848 22.591 1.00 88.88 204 PHE A CA 1
ATOM 1597 C C . PHE A 1 204 ? 12.560 -15.038 23.951 1.00 88.88 204 PHE A C 1
ATOM 1599 O O . PHE A 1 204 ? 13.593 -15.699 24.051 1.00 88.88 204 PHE A O 1
ATOM 1606 N N . SER A 1 205 ? 11.997 -14.479 25.019 1.00 91.75 205 SER A N 1
ATOM 1607 C CA . SER A 1 205 ? 12.528 -14.660 26.371 1.00 91.75 205 SER A CA 1
ATOM 1608 C C . SER A 1 205 ? 12.306 -16.090 26.878 1.00 91.75 205 SER A C 1
ATOM 1610 O O . SER A 1 205 ? 13.233 -16.673 27.435 1.00 91.75 205 SER A O 1
ATOM 1612 N N . GLY A 1 206 ? 11.156 -16.709 26.589 1.00 88.25 206 GLY A N 1
ATOM 1613 C CA . GLY A 1 206 ? 10.902 -18.122 26.888 1.00 88.25 206 GLY A CA 1
ATOM 1614 C C . GLY A 1 206 ? 11.862 -19.070 26.162 1.00 88.25 206 GLY A C 1
ATOM 1615 O O . GLY A 1 206 ? 12.431 -19.964 26.789 1.00 88.25 206 GLY A O 1
ATOM 1616 N N . ALA A 1 207 ? 12.126 -18.823 24.873 1.00 85.44 207 ALA A N 1
ATOM 1617 C CA . ALA A 1 207 ? 13.097 -19.598 24.098 1.00 85.44 207 ALA A CA 1
ATOM 1618 C C . ALA A 1 207 ? 14.514 -19.526 24.698 1.00 85.44 207 ALA A C 1
ATOM 1620 O O . ALA A 1 207 ? 15.187 -20.548 24.830 1.00 85.44 207 ALA A O 1
ATOM 1621 N N . ARG A 1 208 ? 14.945 -18.340 25.153 1.00 86.75 208 ARG A N 1
ATOM 1622 C CA . ARG A 1 208 ? 16.252 -18.160 25.812 1.00 86.75 208 ARG A CA 1
ATOM 1623 C C . ARG A 1 208 ? 16.351 -18.893 27.150 1.00 86.75 208 ARG A C 1
ATOM 1625 O O . ARG A 1 208 ? 17.400 -19.455 27.459 1.00 86.75 208 ARG A O 1
ATOM 1632 N N . VAL A 1 209 ? 15.279 -18.913 27.945 1.00 89.00 209 VAL A N 1
ATOM 1633 C CA . VAL A 1 209 ? 15.254 -19.652 29.221 1.00 89.00 209 VAL A CA 1
ATOM 1634 C C . VAL A 1 209 ? 15.322 -21.163 28.981 1.00 89.00 209 VAL A C 1
ATOM 1636 O O . VAL A 1 209 ? 16.084 -21.848 29.662 1.00 89.00 209 VAL A O 1
ATOM 1639 N N . ALA A 1 210 ? 14.588 -21.680 27.990 1.00 87.12 210 ALA A N 1
ATOM 1640 C CA . ALA A 1 210 ? 14.650 -23.092 27.611 1.00 87.12 210 ALA A CA 1
ATOM 1641 C C . ALA A 1 210 ? 16.060 -23.496 27.141 1.00 87.12 210 ALA A C 1
ATOM 1643 O O . ALA A 1 210 ? 16.599 -24.505 27.597 1.00 87.12 210 ALA A O 1
ATOM 1644 N N . GLN A 1 211 ? 16.701 -22.659 26.319 1.00 90.25 211 GLN A N 1
ATOM 1645 C CA . GLN A 1 211 ? 18.071 -22.884 25.857 1.00 90.25 211 GLN A CA 1
ATOM 1646 C C . GLN A 1 211 ? 19.081 -22.904 27.017 1.00 90.25 211 GLN A C 1
ATOM 1648 O O . GLN A 1 211 ? 19.919 -23.801 27.081 1.00 90.25 211 GLN A O 1
ATOM 1653 N N . ARG A 1 212 ? 18.978 -21.976 27.983 1.00 91.38 212 ARG A N 1
ATOM 1654 C CA . ARG A 1 212 ? 19.855 -21.962 29.171 1.00 91.38 212 ARG A CA 1
ATOM 1655 C C . ARG A 1 212 ? 19.699 -23.213 30.037 1.00 91.38 212 ARG A C 1
ATOM 1657 O O . ARG A 1 212 ? 20.703 -23.733 30.510 1.00 91.38 212 ARG A O 1
ATOM 1664 N N . LYS A 1 213 ? 18.473 -23.721 30.215 1.00 91.75 213 LYS A N 1
ATOM 1665 C CA . LYS A 1 213 ? 18.239 -24.984 30.940 1.00 91.75 213 LYS A CA 1
ATOM 1666 C C . LYS A 1 213 ? 18.860 -26.180 30.217 1.00 91.75 213 LYS A C 1
ATOM 1668 O O . LYS A 1 213 ? 19.488 -27.005 30.868 1.00 91.75 213 LYS A O 1
ATOM 1673 N N . SER A 1 214 ? 18.736 -26.248 28.890 1.00 91.44 214 SER A N 1
ATOM 1674 C CA . SER A 1 214 ? 19.362 -27.313 28.095 1.00 91.44 214 SER A CA 1
ATOM 1675 C C . SER A 1 214 ? 20.888 -27.293 28.206 1.00 91.44 214 SER A C 1
ATOM 1677 O O . SER A 1 214 ? 21.497 -28.349 28.340 1.00 91.44 214 SER A O 1
ATOM 1679 N N . ILE A 1 215 ? 21.503 -26.104 28.188 1.00 92.81 215 ILE A N 1
ATOM 1680 C CA . ILE A 1 215 ? 22.953 -25.954 28.373 1.00 92.81 215 ILE A CA 1
ATOM 1681 C C . ILE A 1 215 ? 23.354 -26.392 29.785 1.00 92.81 215 ILE A C 1
ATOM 1683 O O . ILE A 1 215 ? 24.272 -27.187 29.924 1.00 92.81 215 ILE A O 1
ATOM 1687 N N . ALA A 1 216 ? 22.632 -25.951 30.821 1.00 91.81 216 ALA A N 1
ATOM 1688 C CA . ALA A 1 216 ? 22.928 -26.329 32.203 1.00 91.81 216 ALA A CA 1
ATOM 1689 C C . ALA A 1 216 ? 22.849 -27.851 32.436 1.00 91.81 216 ALA A C 1
ATOM 1691 O O . ALA A 1 216 ? 23.728 -28.417 33.083 1.00 91.81 216 ALA A O 1
ATOM 1692 N N . LEU A 1 217 ? 21.839 -28.525 31.871 1.00 93.69 217 LEU A N 1
ATOM 1693 C CA . LEU A 1 217 ? 21.709 -29.986 31.943 1.00 93.69 217 LEU A CA 1
ATOM 1694 C C . LEU A 1 217 ? 22.842 -30.704 31.198 1.00 93.69 217 LEU A C 1
ATOM 1696 O O . LEU A 1 217 ? 23.381 -31.689 31.699 1.00 93.69 217 LEU A O 1
ATOM 1700 N N . PHE A 1 218 ? 23.240 -30.193 30.031 1.00 92.50 218 PHE A N 1
ATOM 1701 C CA . PHE A 1 218 ? 24.361 -30.741 29.272 1.00 92.50 218 PHE A CA 1
ATOM 1702 C C . PHE A 1 218 ? 25.681 -30.615 30.044 1.00 92.50 218 PHE A C 1
ATOM 1704 O O . PHE A 1 218 ? 26.397 -31.607 30.191 1.00 92.50 218 PHE A O 1
ATOM 1711 N N . THR A 1 219 ? 25.961 -29.437 30.616 1.00 91.19 219 THR A N 1
ATOM 1712 C CA . THR A 1 219 ? 27.146 -29.192 31.452 1.00 91.19 219 THR A CA 1
ATOM 1713 C C . THR A 1 219 ? 27.172 -30.106 32.677 1.00 91.19 219 THR A C 1
ATOM 1715 O O . THR A 1 219 ? 28.218 -30.667 32.988 1.00 91.19 219 THR A O 1
ATOM 1718 N N . HIS A 1 220 ? 26.026 -30.331 33.330 1.00 90.62 220 HIS A N 1
ATOM 1719 C CA . HIS A 1 220 ? 25.943 -31.253 34.465 1.00 90.62 220 HIS A CA 1
ATOM 1720 C C . HIS A 1 220 ? 26.239 -32.710 34.066 1.00 90.62 220 HIS A C 1
ATOM 1722 O O . HIS A 1 220 ? 26.879 -33.429 34.826 1.00 90.62 220 HIS A O 1
ATOM 1728 N N . SER A 1 221 ? 25.832 -33.147 32.866 1.00 92.38 221 SER A N 1
ATOM 1729 C CA . SER A 1 221 ? 26.133 -34.506 32.382 1.00 92.38 221 SER A CA 1
ATOM 1730 C C . SER A 1 221 ? 27.613 -34.724 32.044 1.00 92.38 221 SER A C 1
ATOM 1732 O O . SER A 1 221 ? 28.100 -35.843 32.162 1.00 92.38 221 SER A O 1
ATOM 1734 N N . ILE A 1 222 ? 28.329 -33.666 31.638 1.00 92.44 222 ILE A N 1
ATOM 1735 C CA . ILE A 1 222 ? 29.770 -33.734 31.352 1.00 92.44 222 ILE A CA 1
ATOM 1736 C C . ILE A 1 222 ? 30.568 -33.861 32.649 1.00 92.44 222 ILE A C 1
ATOM 1738 O O . ILE A 1 222 ? 31.507 -34.639 32.693 1.00 92.44 222 ILE A O 1
ATOM 1742 N N . ILE A 1 223 ? 30.184 -33.136 33.703 1.00 91.12 223 ILE A N 1
ATOM 1743 C CA . ILE A 1 223 ? 30.901 -33.150 34.991 1.00 91.12 223 ILE A CA 1
ATOM 1744 C C . ILE A 1 223 ? 30.791 -34.513 35.705 1.00 91.12 223 ILE A C 1
ATOM 1746 O O . ILE A 1 223 ? 31.637 -34.839 36.529 1.00 91.12 223 ILE A O 1
ATOM 1750 N N . GLN A 1 224 ? 29.762 -35.313 35.411 1.00 89.94 224 GLN A N 1
ATOM 1751 C CA . GLN A 1 224 ? 29.558 -36.630 36.031 1.00 89.94 224 GLN A CA 1
ATOM 1752 C C . GLN A 1 224 ? 30.282 -37.793 35.330 1.00 89.94 224 GLN A C 1
ATOM 1754 O O . GLN A 1 224 ? 30.163 -38.927 35.795 1.00 89.94 224 GLN A O 1
ATOM 1759 N N . LYS A 1 225 ? 30.987 -37.544 34.223 1.00 83.25 225 LYS A N 1
ATOM 1760 C CA . LYS A 1 225 ? 31.821 -38.539 33.534 1.00 83.25 225 LYS A CA 1
ATOM 1761 C C . LYS A 1 225 ? 33.288 -38.327 33.864 1.00 83.25 225 LYS A C 1
ATOM 1763 O O . LYS A 1 225 ? 33.979 -39.356 34.002 1.00 83.25 225 LYS A O 1
#

Radius of gyration: 25.54 Å; chains: 1; bounding box: 55×68×73 Å

Foldseek 3Di:
DPALDDDPVVVVVLLVCLVVLLVVLLVLLVVLLVCLVPFDAPVDDVVSVVVNVVSVVLSVVSVCLSVVLVVCVPPVCVFRDPDPVPVVDPPVNVLVVLVVVLCVVLLVLVVVLVVVLQVVVCVVPVDDDPVCPCVVDDCSVVVVVPPPDDDDDDGPPVSSSVSSVSSSVSSSVSSVSVCVPGPRNVVVCVVVVVVVVVVVVVVVVVVVVVVVVVVVVVVVVVVVD

InterPro domains:
  IPR019429 7TM GPCR, serpentine chemoreceptor class i (Sri) [PF10327] (15-131)
  IPR053220 Nematode receptor-like serpentine class H [PTHR22941] (1-130)

Secondary structure (DSSP, 8-state):
----PPPHHHHHHHHHHHHHHHHHHHHHHHHHHHHHHHSPPTT-HHHHHHHHHHHHHHHHHHHHHHHHHHHHHHHH-TTTS--HHHHHS-HHHHHHHHHHHHHHHHHHHHHHHHHHHHHHHHHHHSS--GGGGGGGSS-HHHHTTSS------S-HHHHHHHHHHHHHHHHHHHHHHHHHH-HHHHHHHHHHHHHHHHHHHHHHHHHHHHHHHHHHHHHHHHHT-

Organism: Pristionchus pacificus (NCBI:txid54126)